Protein AF-0000000086677929 (afdb_homodimer)

Nearest PDB structures (foldseek):
  6cky-assembly1_B  TM=7.835E-01  e=5.515E-07  Streptomyces uncialis
  5umw-assembly2_B  TM=7.852E-01  e=1.476E-06  Streptomyces sp. CB03234
  3r4q-assembly2_D  TM=6.465E-01  e=2.060E-07  Agrobacterium fabrum str. C58
  4n04-assembly1_A  TM=6.753E-01  e=5.515E-07  Catenulispora acidiphila DSM 44928
  2zw7-assembly1_B  TM=6.949E-01  e=8.578E-05  Streptomyces verticillus

Organism: NCBI:txid175570

Foldseek 3Di:
DDDAADEDEAQDPVQQVLLVVLLAWDWDDKDQDDPQGIWTFIDHPVDPGTHYIYTYDNVDHDDDPPVAPAAEDEDADPVVSQVSSVVSVFHWDDWDDPDQFWIKIWGAGPSGHIYIYIYDHPPDDPDDDVVVVD/DDDAADEDEAQDPVQQVLLVVLLAWDWDDKDQDDPQGIWTFIDHPVDPGTHYIYTYDNVDHDDDPPVAPAAEDEDADPVVSQVSSVVSVFHWDDWDDPDQFWIKIWGAGPSGHIYIYIHDHPPDDPDDDPVVVD

InterPro domains:
  IPR004360 Glyoxalase/fosfomycin resistance/dioxygenase domain [PF00903] (3-117)
  IPR029068 Glyoxalase/Bleomycin resistance protein/Dihydroxybiphenyl dioxygenase [G3DSA:3.10.180.10] (2-122)
  IPR029068 Glyoxalase/Bleomycin resistance protein/Dihydroxybiphenyl dioxygenase [SSF54593] (1-123)
  IPR037523 Vicinal oxygen chelate (VOC), core domain [PS51819] (2-120)
  IPR051785 Methylmalonyl-CoA/ethylmalonyl-CoA epimerase [PTHR43048] (2-125)

Sequence (268 aa):
MRMLHLGLRVTDLDRSLAFYSAVGYAERGRVPATPFGSLTMLQLPGDPFISLELVHDPARPVTDTGAVNHLIIQVDDMRAAVADLAAKGVPAEPPTDHGEGMWTAWLTDPDGYRIELVQWPPGHPAGMTAADFAMRMLHLGLRVTDLDRSLAFYSAVGYAERGRVPATPFGSLTMLQLPGDPFISLELVHDPARPVTDTGAVNHLIIQVDDMRAAVADLAAKGVPAEPPTDHGEGMWTAWLTDPDGYRIELVQWPPGHPAGMTAADFA

pLDDT: mean 97.2, std 2.13, range [84.94, 98.88]

Radius of gyration: 18.0 Å; Cα contacts (8 Å, |Δi|>4): 625; chains: 2; bounding box: 44×48×39 Å

Solvent-accessible surface area (backbone atoms only — not comparable to full-atom values): 14179 Å² total; per-residue (Å²): 75,27,75,50,33,39,32,36,46,38,57,50,61,68,64,43,49,54,51,42,40,52,76,53,37,41,81,48,40,71,42,80,74,51,101,67,27,25,38,39,31,26,26,33,85,61,37,93,27,42,46,36,28,42,29,33,28,87,90,57,57,62,84,48,46,74,30,46,60,28,40,34,33,40,39,89,48,58,71,59,52,46,52,53,21,39,76,64,72,50,64,52,49,79,68,44,78,74,54,84,62,25,34,37,31,41,37,66,49,91,81,58,44,34,32,35,40,34,17,66,30,85,89,57,68,80,61,52,49,49,74,77,63,106,75,28,74,53,32,39,30,36,46,38,55,50,61,69,62,44,49,54,50,43,41,52,75,54,37,40,80,50,40,71,43,80,75,50,101,67,28,25,38,38,31,25,28,34,84,61,37,94,28,40,45,36,28,43,30,33,28,86,92,57,58,64,86,49,46,74,29,47,61,28,41,35,31,38,39,89,47,59,69,60,50,45,53,52,22,41,75,63,73,50,64,50,48,81,69,44,78,75,54,82,62,24,35,37,31,40,38,67,48,94,82,58,45,33,34,36,39,36,18,64,31,86,88,56,68,81,62,52,49,50,75,79,64,106

Structure (mmCIF, N/CA/C/O backbone):
data_AF-0000000086677929-model_v1
#
loop_
_entity.id
_entity.type
_entity.pdbx_description
1 polymer 'Lactoylglutathione lyase'
#
loop_
_atom_site.group_PDB
_atom_site.id
_atom_site.type_symbol
_atom_site.label_atom_id
_atom_site.label_alt_id
_atom_site.label_comp_id
_atom_site.label_asym_id
_atom_site.label_entity_id
_atom_site.label_seq_id
_atom_site.pdbx_PDB_ins_code
_atom_site.Cartn_x
_atom_site.Cartn_y
_atom_site.Cartn_z
_atom_site.occupancy
_atom_site.B_iso_or_equiv
_atom_site.auth_seq_id
_atom_site.auth_comp_id
_atom_site.auth_asym_id
_atom_site.auth_atom_id
_atom_site.pdbx_PDB_model_num
ATOM 1 N N . MET A 1 1 ? -0.648 -15.586 4.262 1 94.25 1 MET A N 1
ATOM 2 C CA . MET A 1 1 ? -0.376 -14.562 3.26 1 94.25 1 MET A CA 1
ATOM 3 C C . MET A 1 1 ? -0.706 -13.172 3.797 1 94.25 1 MET A C 1
ATOM 5 O O . MET A 1 1 ? -1.717 -12.992 4.477 1 94.25 1 MET A O 1
ATOM 9 N N . ARG A 1 2 ? 0.164 -12.227 3.564 1 94.69 2 ARG A N 1
ATOM 10 C CA . ARG A 1 2 ? -0.051 -10.859 4.008 1 94.69 2 ARG A CA 1
ATOM 11 C C . ARG A 1 2 ? 0.538 -9.859 3.016 1 94.69 2 ARG A C 1
ATOM 13 O O . ARG A 1 2 ? 1.565 -10.133 2.391 1 94.69 2 ARG A O 1
ATOM 20 N N . MET A 1 3 ? -0.175 -8.797 2.84 1 94.94 3 MET A N 1
ATOM 21 C CA . MET A 1 3 ? 0.393 -7.68 2.092 1 94.94 3 MET A CA 1
ATOM 22 C C . MET A 1 3 ? 1.437 -6.941 2.924 1 94.94 3 MET A C 1
ATOM 24 O O . MET A 1 3 ? 1.169 -6.555 4.062 1 94.94 3 MET A O 1
ATOM 28 N N . LEU A 1 4 ? 2.568 -6.77 2.434 1 94.12 4 LEU A N 1
ATOM 29 C CA . LEU A 1 4 ? 3.645 -6.117 3.168 1 94.12 4 LEU A CA 1
ATOM 30 C C . LEU A 1 4 ? 3.719 -4.633 2.824 1 94.12 4 LEU A C 1
ATOM 32 O O . LEU A 1 4 ? 3.076 -3.807 3.479 1 94.12 4 LEU A O 1
ATOM 36 N N . HIS A 1 5 ? 4.512 -4.266 1.853 1 91.88 5 HIS A N 1
ATOM 37 C CA . HIS A 1 5 ? 4.695 -2.861 1.509 1 91.88 5 HIS A CA 1
ATOM 38 C C . HIS A 1 5 ? 4.328 -2.598 0.052 1 91.88 5 HIS A C 1
ATOM 40 O O . HIS A 1 5 ? 3.998 -3.529 -0.688 1 91.88 5 HIS A O 1
ATOM 46 N N . LEU A 1 6 ? 4.297 -1.359 -0.225 1 95.94 6 LEU A N 1
ATOM 47 C CA . LEU A 1 6 ? 4.086 -0.81 -1.56 1 95.94 6 LEU A CA 1
ATOM 48 C C . LEU A 1 6 ? 5.352 -0.127 -2.072 1 95.94 6 LEU A C 1
ATOM 50 O O . LEU A 1 6 ? 5.949 0.69 -1.369 1 95.94 6 LEU A O 1
ATOM 54 N N . GLY A 1 7 ? 5.793 -0.545 -3.23 1 98.25 7 GLY A N 1
ATOM 55 C CA . GLY A 1 7 ? 6.805 0.23 -3.934 1 98.25 7 GLY A CA 1
ATOM 56 C C . GLY A 1 7 ? 6.227 1.394 -4.715 1 98.25 7 GLY A C 1
ATOM 57 O O . GLY A 1 7 ? 5.531 1.193 -5.715 1 98.25 7 GLY A O 1
ATOM 58 N N . LEU A 1 8 ? 6.461 2.545 -4.312 1 98.75 8 LEU A N 1
ATOM 59 C CA . LEU A 1 8 ? 5.945 3.781 -4.891 1 98.75 8 LEU A CA 1
ATOM 60 C C . LEU A 1 8 ? 7.059 4.562 -5.582 1 98.75 8 LEU A C 1
ATOM 62 O O . LEU A 1 8 ? 8.039 4.953 -4.941 1 98.75 8 LEU A O 1
ATOM 66 N N . ARG A 1 9 ? 6.918 4.816 -6.855 1 98.81 9 ARG A N 1
ATOM 67 C CA . ARG A 1 9 ? 7.957 5.555 -7.57 1 98.81 9 ARG A CA 1
ATOM 68 C C . ARG A 1 9 ? 7.906 7.039 -7.223 1 98.81 9 ARG A C 1
ATOM 70 O O . ARG A 1 9 ? 6.824 7.605 -7.043 1 98.81 9 ARG A O 1
ATOM 77 N N . VAL A 1 10 ? 9.023 7.629 -7.184 1 98.88 10 VAL A N 1
ATOM 78 C CA . VAL A 1 10 ? 9.109 9.062 -6.941 1 98.88 10 VAL A CA 1
ATOM 79 C C . VAL A 1 10 ? 10.102 9.695 -7.918 1 98.88 10 VAL A C 1
ATOM 81 O O . VAL A 1 10 ? 11.062 9.047 -8.344 1 98.88 10 VAL A O 1
ATOM 84 N N . THR A 1 11 ? 9.898 10.914 -8.258 1 98.56 11 THR A N 1
ATOM 85 C CA . THR A 1 11 ? 10.703 11.625 -9.25 1 98.56 11 THR A CA 1
ATOM 86 C C . THR A 1 11 ? 11.992 12.148 -8.617 1 98.56 11 THR A C 1
ATOM 88 O O . THR A 1 11 ? 13.062 12.039 -9.211 1 98.56 11 THR A O 1
ATOM 91 N N . ASP A 1 12 ? 11.898 12.789 -7.531 1 98.75 12 ASP A N 1
ATOM 92 C CA . ASP A 1 12 ? 12.992 13.367 -6.766 1 98.75 12 ASP A CA 1
ATOM 93 C C . ASP A 1 12 ? 13.055 12.773 -5.359 1 98.75 12 ASP A C 1
ATOM 95 O O . ASP A 1 12 ? 12.258 13.133 -4.492 1 98.75 12 ASP A O 1
ATOM 99 N N . LEU A 1 13 ? 14.008 11.93 -5.133 1 98.69 13 LEU A N 1
ATOM 100 C CA . LEU A 1 13 ? 14.062 11.148 -3.9 1 98.69 13 LEU A CA 1
ATOM 101 C C . LEU A 1 13 ? 14.242 12.055 -2.689 1 98.69 13 LEU A C 1
ATOM 103 O O . LEU A 1 13 ? 13.578 11.867 -1.664 1 98.69 13 LEU A O 1
ATOM 107 N N . ASP A 1 14 ? 15.109 13.031 -2.764 1 98.75 14 ASP A N 1
ATOM 108 C CA . ASP A 1 14 ? 15.352 13.914 -1.631 1 98.75 14 ASP A CA 1
ATOM 109 C C . ASP A 1 14 ? 14.094 14.68 -1.243 1 98.75 14 ASP A C 1
ATOM 111 O O . ASP A 1 14 ? 13.773 14.805 -0.059 1 98.75 14 ASP A O 1
ATOM 115 N N . ARG A 1 15 ? 13.422 15.227 -2.197 1 98.5 15 ARG A N 1
ATOM 116 C CA . ARG A 1 15 ? 12.18 15.953 -1.955 1 98.5 15 ARG A CA 1
ATOM 117 C C . ARG A 1 15 ? 11.125 15.047 -1.333 1 98.5 15 ARG A C 1
ATOM 119 O O . ARG A 1 15 ? 10.43 15.445 -0.398 1 98.5 15 ARG A O 1
ATOM 126 N N . SER A 1 16 ? 11.016 13.844 -1.879 1 98.88 16 SER A N 1
ATOM 127 C CA . SER A 1 16 ? 10.055 12.891 -1.346 1 98.88 16 SER A CA 1
ATOM 128 C C . SER A 1 16 ? 10.406 12.477 0.078 1 98.88 16 SER A C 1
ATOM 130 O O . SER A 1 16 ? 9.531 12.398 0.944 1 98.88 16 SER A O 1
ATOM 132 N N . LEU A 1 17 ? 11.641 12.242 0.306 1 98.81 17 LEU A N 1
ATOM 133 C CA . LEU A 1 17 ? 12.062 11.844 1.644 1 98.81 17 LEU A CA 1
ATOM 134 C C . LEU A 1 17 ? 11.781 12.953 2.652 1 98.81 17 LEU A C 1
ATOM 136 O O . LEU A 1 17 ? 11.367 12.68 3.781 1 98.81 17 LEU A O 1
ATOM 140 N N . ALA A 1 18 ? 12.031 14.188 2.312 1 98.81 18 ALA A N 1
ATOM 141 C CA . ALA A 1 18 ? 11.711 15.312 3.189 1 98.81 18 ALA A CA 1
ATOM 142 C C . ALA A 1 18 ? 10.219 15.344 3.521 1 98.81 18 ALA A C 1
ATOM 144 O O . ALA A 1 18 ? 9.844 15.523 4.68 1 98.81 18 ALA A O 1
ATOM 145 N N . PHE A 1 19 ? 9.414 15.117 2.498 1 98.88 19 PHE A N 1
ATOM 146 C CA . PHE A 1 19 ? 7.969 15.117 2.672 1 98.88 19 PHE A CA 1
ATOM 147 C C . PHE A 1 19 ? 7.539 13.984 3.602 1 98.88 19 PHE A C 1
ATOM 149 O O . PHE A 1 19 ? 6.852 14.219 4.598 1 98.88 19 PHE A O 1
ATOM 156 N N . TYR A 1 20 ? 7.918 12.766 3.32 1 98.81 20 TYR A N 1
ATOM 157 C CA . TYR A 1 20 ? 7.453 11.609 4.078 1 98.81 20 TYR A CA 1
ATOM 158 C C . TYR A 1 20 ? 8.023 11.617 5.488 1 98.81 20 TYR A C 1
ATOM 160 O O . TYR A 1 20 ? 7.371 11.156 6.43 1 98.81 20 TYR A O 1
ATOM 168 N N . SER A 1 21 ? 9.234 12.188 5.625 1 98.69 21 SER A N 1
ATOM 169 C CA . SER A 1 21 ? 9.758 12.391 6.973 1 98.69 21 SER A CA 1
ATOM 170 C C . SER A 1 21 ? 8.883 13.352 7.766 1 98.69 21 SER A C 1
ATOM 172 O O . SER A 1 21 ? 8.594 13.109 8.938 1 98.69 21 SER A O 1
ATOM 174 N N . ALA A 1 22 ? 8.492 14.43 7.16 1 98.56 22 ALA A N 1
ATOM 175 C CA . ALA A 1 22 ? 7.602 15.383 7.812 1 98.56 22 ALA A CA 1
ATOM 176 C C . ALA A 1 22 ? 6.285 14.719 8.211 1 98.56 22 ALA A C 1
ATOM 178 O O . ALA A 1 22 ? 5.695 15.062 9.234 1 98.56 22 ALA A O 1
ATOM 179 N N . VAL A 1 23 ? 5.801 13.812 7.406 1 98.44 23 VAL A N 1
ATOM 180 C CA . VAL A 1 23 ? 4.555 13.109 7.676 1 98.44 23 VAL A CA 1
ATOM 181 C C . VAL A 1 23 ? 4.727 12.203 8.898 1 98.44 23 VAL A C 1
ATOM 183 O O . VAL A 1 23 ? 3.77 11.969 9.641 1 98.44 23 VAL A O 1
ATOM 186 N N . GLY A 1 24 ? 5.934 11.633 9.094 1 98.06 24 GLY A N 1
ATOM 187 C CA . GLY A 1 24 ? 6.184 10.828 10.281 1 98.06 24 GLY A CA 1
ATOM 188 C C . GLY A 1 24 ? 6.934 9.547 9.984 1 98.06 24 GLY A C 1
ATOM 189 O O . GLY A 1 24 ? 7.242 8.773 10.891 1 98.06 24 GLY A O 1
ATOM 190 N N . TYR A 1 25 ? 7.25 9.359 8.711 1 98.56 25 TYR A N 1
ATOM 191 C CA . TYR A 1 25 ? 7.98 8.156 8.328 1 98.56 25 TYR A CA 1
ATOM 192 C C . TYR A 1 25 ? 9.445 8.25 8.742 1 98.56 25 TYR A C 1
ATOM 194 O O . TYR A 1 25 ? 10.047 9.328 8.656 1 98.56 25 TYR A O 1
ATOM 202 N N . ALA A 1 26 ? 9.953 7.105 9.094 1 98.44 26 ALA A N 1
ATOM 203 C CA . ALA A 1 26 ? 11.398 6.965 9.305 1 98.44 26 ALA A CA 1
ATOM 204 C C . ALA A 1 26 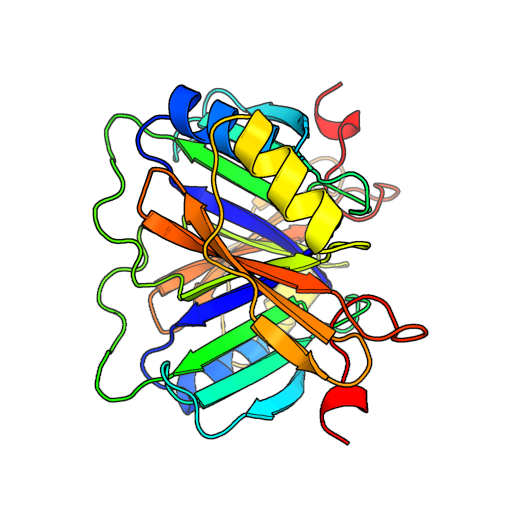? 12.016 6.062 8.242 1 98.44 26 ALA A C 1
ATOM 206 O O . ALA A 1 26 ? 11.438 5.039 7.871 1 98.44 26 ALA A O 1
ATOM 207 N N . GLU A 1 27 ? 13.18 6.43 7.766 1 98.5 27 GLU A N 1
ATOM 208 C CA . GLU A 1 27 ? 13.953 5.562 6.879 1 98.5 27 GLU A CA 1
ATOM 209 C C . GLU A 1 27 ? 14.594 4.418 7.656 1 98.5 27 GLU A C 1
ATOM 211 O O . GLU A 1 27 ? 15.266 4.641 8.664 1 98.5 27 GLU A O 1
ATOM 216 N N . ARG A 1 28 ? 14.414 3.217 7.113 1 98.12 28 ARG A N 1
ATOM 217 C CA . ARG A 1 28 ? 14.883 2.043 7.84 1 98.12 28 ARG A CA 1
ATOM 218 C C . ARG A 1 28 ? 15.945 1.294 7.043 1 98.12 28 ARG A C 1
ATOM 220 O O . ARG A 1 28 ? 16.609 0.396 7.57 1 98.12 28 ARG A O 1
ATOM 227 N N . GLY A 1 29 ? 16.125 1.602 5.789 1 97.81 29 GLY A N 1
ATOM 228 C CA . GLY A 1 29 ? 17.078 0.936 4.918 1 97.81 29 GLY A CA 1
ATOM 229 C C . GLY A 1 29 ? 17.031 1.443 3.488 1 97.81 29 GLY A C 1
ATOM 230 O O . GLY A 1 29 ? 16.141 2.193 3.115 1 97.81 29 GLY A O 1
ATOM 231 N N . ARG A 1 30 ? 18.109 1.027 2.797 1 97.88 30 ARG A N 1
ATOM 232 C CA . ARG A 1 30 ? 18.203 1.386 1.385 1 97.88 30 ARG A CA 1
ATOM 233 C C . ARG A 1 30 ? 18.844 0.269 0.578 1 97.88 30 ARG A C 1
ATOM 235 O O . ARG A 1 30 ? 19.703 -0.459 1.092 1 97.88 30 ARG A O 1
ATOM 242 N N . VAL A 1 31 ? 18.391 0.099 -0.581 1 97.69 31 VAL A N 1
ATOM 243 C CA . VAL A 1 31 ? 19.062 -0.66 -1.631 1 97.69 31 VAL A CA 1
ATOM 244 C C . VAL A 1 31 ? 19.453 0.274 -2.775 1 97.69 31 VAL A C 1
ATOM 246 O O . VAL A 1 31 ? 18.609 0.659 -3.586 1 97.69 31 VAL A O 1
ATOM 249 N N . PRO A 1 32 ? 20.672 0.634 -2.846 1 97.12 32 PRO A N 1
ATOM 250 C CA . PRO A 1 32 ? 21.078 1.751 -3.701 1 97.12 32 PRO A CA 1
ATOM 251 C C . PRO A 1 32 ? 20.938 1.436 -5.188 1 97.12 32 PRO A C 1
ATOM 253 O O . PRO A 1 32 ? 20.812 2.35 -6.008 1 97.12 32 PRO A O 1
ATOM 256 N N . ALA A 1 33 ? 21.016 0.134 -5.492 1 96.88 33 ALA A N 1
ATOM 257 C CA . ALA A 1 33 ? 20.969 -0.189 -6.918 1 96.88 33 ALA A CA 1
ATOM 258 C C . ALA A 1 33 ? 20.156 -1.455 -7.172 1 96.88 33 ALA A C 1
ATOM 260 O O . ALA A 1 33 ? 20.406 -2.492 -6.547 1 96.88 33 ALA A O 1
ATOM 261 N N . THR A 1 34 ? 19.141 -1.334 -7.941 1 96.62 34 THR A N 1
ATOM 262 C CA . THR A 1 34 ? 18.312 -2.418 -8.461 1 96.62 34 THR A CA 1
ATOM 263 C C . THR A 1 34 ? 17.953 -2.168 -9.93 1 96.62 34 THR A C 1
ATOM 265 O O . THR A 1 34 ? 18.266 -1.107 -10.477 1 96.62 34 THR A O 1
ATOM 268 N N . PRO A 1 35 ? 17.328 -3.127 -10.578 1 94.31 35 PRO A N 1
ATOM 269 C CA . PRO A 1 35 ? 16.859 -2.895 -11.945 1 94.31 35 PRO A CA 1
ATOM 270 C C . PRO A 1 35 ? 15.812 -1.783 -12.031 1 94.31 35 PRO A C 1
ATOM 272 O O . PRO A 1 35 ? 15.562 -1.251 -13.117 1 94.31 35 PRO A O 1
ATOM 275 N N . PHE A 1 36 ? 15.195 -1.338 -10.867 1 94.12 36 PHE A N 1
ATOM 276 C CA . PHE A 1 36 ? 14.18 -0.294 -10.805 1 94.12 36 PHE A CA 1
ATOM 277 C C . PHE A 1 36 ? 14.773 1.011 -10.289 1 94.12 36 PHE A C 1
ATOM 279 O O . PHE A 1 36 ? 14.039 1.944 -9.961 1 94.12 36 PHE A O 1
ATOM 286 N N . GLY A 1 37 ? 16.062 1.001 -10.141 1 97.44 37 GLY A N 1
ATOM 287 C CA . GLY A 1 37 ? 16.672 2.129 -9.453 1 97.44 37 GLY A CA 1
ATOM 288 C C . GLY A 1 37 ? 16.969 1.844 -7.996 1 97.44 37 GLY A C 1
ATOM 289 O O . GLY A 1 37 ? 17.281 0.708 -7.633 1 97.44 37 GLY A O 1
ATOM 290 N N . SER A 1 38 ? 16.953 2.912 -7.176 1 98.69 38 SER A N 1
ATOM 291 C CA . SER A 1 38 ? 17.234 2.752 -5.754 1 98.69 38 SER A CA 1
ATOM 292 C C . SER A 1 38 ? 15.953 2.574 -4.949 1 98.69 38 SER A C 1
ATOM 294 O O . SER A 1 38 ? 14.891 3.062 -5.348 1 98.69 38 SER A O 1
ATOM 296 N N . LEU A 1 39 ? 16.062 1.894 -3.904 1 98.69 39 LEU A N 1
ATOM 297 C CA . LEU A 1 39 ? 14.961 1.644 -2.988 1 98.69 39 LEU A CA 1
ATOM 298 C C . LEU A 1 39 ? 15.242 2.254 -1.619 1 98.69 39 LEU A C 1
ATOM 300 O O . LEU A 1 39 ? 16.359 2.135 -1.097 1 98.69 39 LEU A O 1
ATOM 304 N N . THR A 1 40 ? 14.312 2.941 -1.09 1 98.81 40 THR A N 1
ATOM 305 C CA . THR A 1 40 ? 14.375 3.459 0.272 1 98.81 40 THR A CA 1
ATOM 306 C C . THR A 1 40 ? 13.172 2.982 1.087 1 98.81 40 THR A C 1
ATOM 308 O O . THR A 1 40 ? 12.023 3.197 0.695 1 98.81 40 THR A O 1
ATOM 311 N N . MET A 1 41 ? 13.445 2.379 2.236 1 98.69 41 MET A N 1
ATOM 312 C CA . MET A 1 41 ? 12.43 1.722 3.055 1 98.69 41 MET A CA 1
ATOM 313 C C . MET A 1 41 ? 11.945 2.646 4.164 1 98.69 41 MET A C 1
ATOM 315 O O . MET A 1 41 ? 12.75 3.164 4.941 1 98.69 41 MET A O 1
ATOM 319 N N . LEU A 1 42 ? 10.656 2.797 4.258 1 98.75 42 LEU A N 1
ATOM 320 C CA . LEU A 1 42 ? 10.062 3.721 5.219 1 98.75 42 LEU A CA 1
ATOM 321 C C . LEU A 1 42 ? 9.07 2.998 6.129 1 98.75 42 LEU A C 1
ATOM 323 O O . LEU A 1 42 ? 8.367 2.084 5.688 1 98.75 42 LEU A O 1
ATOM 327 N N . GLN A 1 43 ? 9.039 3.467 7.336 1 98.31 43 GLN A N 1
ATOM 328 C CA . GLN A 1 43 ? 8.18 2.879 8.359 1 98.31 43 GLN A CA 1
ATOM 329 C C . GLN A 1 43 ? 7.574 3.955 9.258 1 98.31 43 GLN A C 1
ATOM 331 O O . GLN A 1 43 ? 8.258 4.898 9.648 1 98.31 43 GLN A O 1
ATOM 336 N N . LEU A 1 44 ? 6.312 3.854 9.5 1 97.88 44 LEU A N 1
ATOM 337 C CA . LEU A 1 44 ? 5.691 4.691 10.516 1 97.88 44 LEU A CA 1
ATOM 338 C C . LEU A 1 44 ? 5.797 4.047 11.891 1 97.88 44 LEU A C 1
ATOM 340 O O . LEU A 1 44 ? 5.906 2.824 12 1 97.88 44 LEU A O 1
ATOM 344 N N . PRO A 1 45 ? 5.703 4.809 12.93 1 96 45 PRO A N 1
ATOM 345 C CA . PRO A 1 45 ? 5.949 4.266 14.273 1 96 45 PRO A CA 1
ATOM 346 C C . PRO A 1 45 ? 4.961 3.17 14.656 1 96 45 PRO A C 1
ATOM 348 O O . PRO A 1 45 ? 5.297 2.273 15.43 1 96 45 PRO A O 1
ATOM 351 N N . GLY A 1 46 ? 3.809 3.201 14.164 1 95.06 46 GLY A N 1
ATOM 352 C CA . GLY A 1 46 ? 2.805 2.215 14.531 1 95.06 46 GLY A CA 1
ATOM 353 C C . GLY A 1 46 ? 2.803 0.999 13.625 1 95.06 46 GLY A C 1
ATOM 354 O O . GLY A 1 46 ? 2.049 0.051 13.852 1 95.06 46 GLY A O 1
ATOM 355 N N . ASP A 1 47 ? 3.631 0.99 12.547 1 95.19 47 ASP A N 1
ATOM 356 C CA . ASP A 1 47 ? 3.727 -0.15 11.641 1 95.19 47 ASP A CA 1
ATOM 357 C C . ASP A 1 47 ? 4.629 -1.238 12.219 1 95.19 47 ASP A C 1
ATOM 359 O O . ASP A 1 47 ? 5.723 -0.95 12.711 1 95.19 47 ASP A O 1
ATOM 363 N N . PRO A 1 48 ? 4.188 -2.477 12.141 1 93.44 48 PRO A N 1
ATOM 364 C CA . PRO A 1 48 ? 5.031 -3.545 12.68 1 93.44 48 PRO A CA 1
ATOM 365 C C . PRO A 1 48 ? 6.281 -3.795 11.836 1 93.44 48 PRO A C 1
ATOM 367 O O . PRO A 1 48 ? 7.246 -4.391 12.32 1 93.44 48 PRO A O 1
ATOM 370 N N . PHE A 1 49 ? 6.32 -3.426 10.633 1 95.56 49 PHE A N 1
ATOM 371 C CA . PHE A 1 49 ? 7.414 -3.559 9.68 1 95.56 49 PHE A CA 1
ATOM 372 C C . PHE A 1 49 ? 7.344 -2.467 8.617 1 95.56 49 PHE A C 1
ATOM 374 O O . PHE A 1 49 ? 6.48 -1.591 8.68 1 95.56 49 PHE A O 1
ATOM 381 N N . ILE A 1 50 ? 8.297 -2.469 7.723 1 96.69 50 ILE A N 1
ATOM 382 C CA . ILE A 1 50 ? 8.359 -1.523 6.613 1 96.69 50 ILE A CA 1
ATOM 383 C C . ILE A 1 50 ? 7.059 -1.582 5.812 1 96.69 50 ILE A C 1
ATOM 385 O O . ILE A 1 50 ? 6.609 -2.664 5.422 1 96.69 50 ILE A O 1
ATOM 389 N N . SER A 1 51 ? 6.504 -0.415 5.637 1 96.38 51 SER A N 1
ATOM 390 C CA . SER A 1 51 ? 5.195 -0.396 5 1 96.38 51 SER A CA 1
ATOM 391 C C . SER A 1 51 ? 5.234 0.363 3.676 1 96.38 51 SER A C 1
ATOM 393 O O . SER A 1 51 ? 4.297 0.286 2.881 1 96.38 51 SER A O 1
ATOM 395 N N . LEU A 1 52 ? 6.285 1.128 3.412 1 98.44 52 LEU A N 1
ATOM 396 C CA . LEU A 1 52 ? 6.418 1.906 2.184 1 98.44 52 LEU A CA 1
ATOM 397 C C . LEU A 1 52 ? 7.848 1.848 1.656 1 98.44 52 LEU A C 1
ATOM 399 O O . LEU A 1 52 ? 8.805 1.963 2.428 1 98.44 52 LEU A O 1
ATOM 403 N N . GLU A 1 53 ? 7.934 1.597 0.45 1 98.56 53 GLU A N 1
ATOM 404 C CA . GLU A 1 53 ? 9.195 1.619 -0.282 1 98.56 53 GLU A CA 1
ATOM 405 C C . GLU A 1 53 ? 9.18 2.688 -1.372 1 98.56 53 GLU A C 1
ATOM 407 O O . GLU A 1 53 ? 8.352 2.643 -2.283 1 98.56 53 GLU A O 1
ATOM 412 N N . LEU A 1 54 ? 10.039 3.678 -1.237 1 98.88 54 LEU A N 1
ATOM 413 C CA . LEU A 1 54 ? 10.211 4.637 -2.322 1 98.88 54 LEU A CA 1
ATOM 414 C C . LEU A 1 54 ? 11.18 4.105 -3.371 1 98.88 54 LEU A C 1
ATOM 416 O O . LEU A 1 54 ? 12.289 3.68 -3.037 1 98.88 54 LEU A O 1
ATOM 420 N N . VAL A 1 55 ? 10.734 4.129 -4.578 1 98.88 55 VAL A N 1
ATOM 421 C CA . VAL A 1 55 ? 11.516 3.646 -5.711 1 98.88 55 VAL A CA 1
ATOM 422 C C . VAL A 1 55 ? 11.906 4.82 -6.605 1 98.88 55 VAL A C 1
ATOM 424 O O . VAL A 1 55 ? 11.047 5.539 -7.109 1 98.88 55 VAL A O 1
ATOM 427 N N . HIS A 1 56 ? 13.195 4.988 -6.832 1 98.88 56 HIS A N 1
ATOM 428 C CA . HIS A 1 56 ? 13.664 6.141 -7.594 1 98.88 56 HIS A CA 1
ATOM 429 C C . HIS A 1 56 ? 14.609 5.715 -8.711 1 98.88 56 HIS A C 1
ATOM 431 O O . HIS A 1 56 ? 15.594 5.016 -8.469 1 98.88 56 HIS A O 1
ATOM 437 N N . ASP A 1 57 ? 14.281 6.059 -9.812 1 98.38 57 ASP A N 1
ATOM 438 C CA . ASP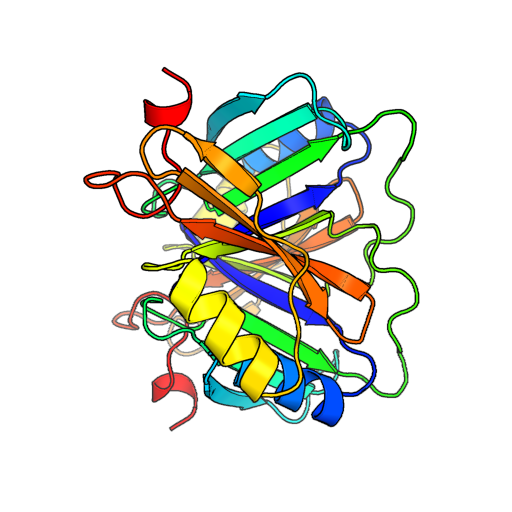 A 1 57 ? 15.094 5.934 -11.016 1 98.38 57 ASP A CA 1
ATOM 439 C C . ASP A 1 57 ? 15.133 7.25 -11.797 1 98.38 57 ASP A C 1
ATOM 441 O O . ASP A 1 57 ? 14.148 7.633 -12.422 1 98.38 57 ASP A O 1
ATOM 445 N N . PRO A 1 58 ? 16.266 7.945 -11.797 1 96.56 58 PRO A N 1
ATOM 446 C CA . PRO A 1 58 ? 16.344 9.25 -12.461 1 96.56 58 PRO A CA 1
ATOM 447 C C . PRO A 1 58 ? 15.969 9.18 -13.938 1 96.56 58 PRO A C 1
ATOM 449 O O . PRO A 1 58 ? 15.547 10.188 -14.516 1 96.56 58 PRO A O 1
ATOM 452 N N . ALA A 1 59 ? 16.062 8.047 -14.57 1 96.56 59 ALA A N 1
ATOM 453 C CA . ALA A 1 59 ? 15.758 7.895 -15.992 1 96.56 59 ALA A CA 1
ATOM 454 C C . ALA A 1 59 ? 14.266 7.684 -16.219 1 96.56 59 ALA A C 1
ATOM 456 O O . ALA A 1 59 ? 13.805 7.703 -17.359 1 96.56 59 ALA A O 1
ATOM 457 N N . ARG A 1 60 ? 13.516 7.484 -15.164 1 96.19 60 ARG A N 1
ATOM 458 C CA . ARG A 1 60 ? 12.086 7.195 -15.266 1 96.19 60 ARG A CA 1
ATOM 459 C C . ARG A 1 60 ? 11.289 8.039 -14.281 1 96.19 60 ARG A C 1
ATOM 461 O O . ARG A 1 60 ? 10.688 7.504 -13.344 1 96.19 60 ARG A O 1
ATOM 468 N N . PRO A 1 61 ? 11.203 9.305 -14.547 1 96.12 61 PRO A N 1
ATOM 469 C CA . PRO A 1 61 ? 10.398 10.141 -13.648 1 96.12 61 PRO A CA 1
ATOM 470 C C . PRO A 1 61 ? 8.922 9.742 -13.648 1 96.12 61 PRO A C 1
ATOM 472 O O . PRO A 1 61 ? 8.445 9.125 -14.602 1 96.12 61 PRO A O 1
ATOM 475 N N . VAL A 1 62 ? 8.219 10.031 -12.578 1 97.5 62 VAL A N 1
ATOM 476 C CA . VAL A 1 62 ? 6.789 9.773 -12.469 1 97.5 62 VAL A CA 1
ATOM 477 C C . VAL A 1 62 ? 6.023 10.742 -13.367 1 97.5 62 VAL A C 1
ATOM 479 O O . VAL A 1 62 ? 6.156 11.961 -13.234 1 97.5 62 VAL A O 1
ATOM 482 N N . THR A 1 63 ? 5.227 10.203 -14.227 1 96.12 63 THR A N 1
ATOM 483 C CA . THR A 1 63 ? 4.531 11.07 -15.172 1 96.12 63 THR A CA 1
ATOM 484 C C . THR A 1 63 ? 3.025 11.047 -14.922 1 96.12 63 THR A C 1
ATOM 486 O O . THR A 1 63 ? 2.299 11.922 -15.406 1 96.12 63 THR A O 1
ATOM 489 N N . ASP A 1 64 ? 2.555 10.102 -14.258 1 97.19 64 ASP A N 1
ATOM 490 C CA . ASP A 1 64 ? 1.137 9.906 -13.977 1 97.19 64 ASP A CA 1
ATOM 491 C C . ASP A 1 64 ? 0.935 9.133 -12.672 1 97.19 64 ASP A C 1
ATOM 493 O O . ASP A 1 64 ? 1.443 8.016 -12.523 1 97.19 64 ASP A O 1
ATOM 497 N N . THR A 1 65 ? 0.23 9.711 -11.727 1 97.75 65 THR A N 1
ATOM 498 C CA . THR A 1 65 ? -0.013 9.047 -10.445 1 97.75 65 THR A CA 1
ATOM 499 C C . THR A 1 65 ? -1.441 8.516 -10.375 1 97.75 65 THR A C 1
ATOM 501 O O . THR A 1 65 ? -1.899 8.094 -9.312 1 97.75 65 THR A O 1
ATOM 504 N N . GLY A 1 66 ? -2.156 8.547 -11.438 1 96.44 66 GLY A N 1
ATOM 505 C CA . GLY A 1 66 ? -3.588 8.289 -11.469 1 96.44 66 GLY A CA 1
ATOM 506 C C . GLY A 1 66 ? -3.951 6.875 -11.07 1 96.44 66 GLY A C 1
ATOM 507 O O . GLY A 1 66 ? -5.086 6.609 -10.656 1 96.44 66 GLY A O 1
ATOM 508 N N . ALA A 1 67 ? -3.035 5.961 -11.203 1 97.38 67 ALA A N 1
ATOM 509 C CA . ALA A 1 67 ? -3.277 4.566 -10.836 1 97.38 67 ALA A CA 1
ATOM 510 C C . ALA A 1 67 ? -3.447 4.418 -9.328 1 97.38 67 ALA A C 1
ATOM 512 O O . ALA A 1 67 ? -4.09 3.475 -8.859 1 97.38 67 ALA A O 1
ATOM 513 N N . VAL A 1 68 ? -2.791 5.277 -8.57 1 98.31 68 VAL A N 1
ATOM 514 C CA . VAL A 1 68 ? -2.914 5.32 -7.117 1 98.31 68 VAL A CA 1
ATOM 515 C C . VAL A 1 68 ? -4.016 6.301 -6.723 1 98.31 68 VAL A C 1
ATOM 517 O O . VAL A 1 68 ? -3.838 7.52 -6.824 1 98.31 68 VAL A O 1
ATOM 520 N N . ASN A 1 69 ? -5.098 5.746 -6.27 1 98.38 69 ASN A N 1
ATOM 521 C CA . ASN A 1 69 ? -6.141 6.668 -5.836 1 98.38 69 ASN A CA 1
ATOM 522 C C . ASN A 1 69 ? -5.738 7.418 -4.57 1 98.38 69 ASN A C 1
ATOM 524 O O . ASN A 1 69 ? -5.906 8.641 -4.484 1 98.38 69 ASN A O 1
ATOM 528 N N . HIS A 1 70 ? -5.246 6.695 -3.604 1 98.44 70 HIS A N 1
ATOM 529 C CA . HIS A 1 70 ? -4.742 7.332 -2.393 1 98.44 70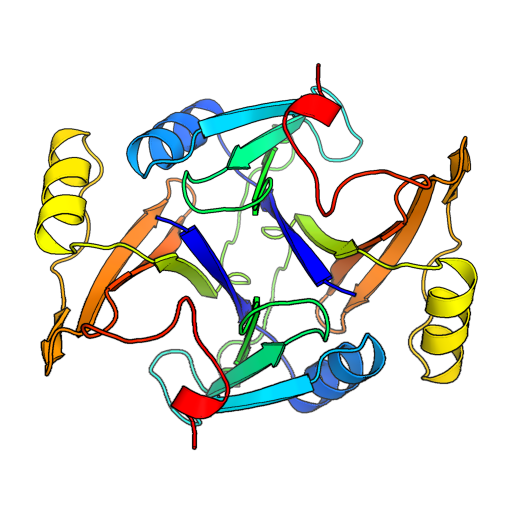 HIS A CA 1
ATOM 530 C C . HIS A 1 70 ? -4.02 6.332 -1.501 1 98.44 70 HIS A C 1
ATOM 532 O O . HIS A 1 70 ? -4.184 5.121 -1.661 1 98.44 70 HIS A O 1
ATOM 538 N N . LEU A 1 71 ? -3.164 6.816 -0.639 1 98.19 71 LEU A N 1
ATOM 539 C CA . LEU A 1 71 ? -2.684 6.133 0.557 1 98.19 71 LEU A CA 1
ATOM 540 C C . LEU A 1 71 ? -3.451 6.594 1.791 1 98.19 71 LEU A C 1
ATOM 542 O O . LEU A 1 71 ? -3.959 7.719 1.827 1 98.19 71 LEU A O 1
ATOM 546 N N . ILE A 1 72 ? -3.508 5.766 2.775 1 98.12 72 ILE A N 1
ATOM 547 C CA . ILE A 1 72 ? -4.234 6.16 3.975 1 98.12 72 ILE A CA 1
ATOM 548 C C . ILE A 1 72 ? -3.361 5.934 5.207 1 98.12 72 ILE A C 1
ATOM 550 O O . ILE A 1 72 ? -2.756 4.871 5.359 1 98.12 72 ILE A O 1
ATOM 554 N N . ILE A 1 73 ? -3.326 6.863 6.047 1 98.25 73 ILE A N 1
ATOM 555 C CA . ILE A 1 73 ? -2.584 6.812 7.301 1 98.25 73 ILE A CA 1
ATOM 556 C C . ILE A 1 73 ? -3.525 7.094 8.469 1 98.25 73 ILE A C 1
ATOM 558 O O . ILE A 1 73 ? -4.266 8.086 8.453 1 98.25 73 ILE A O 1
ATOM 562 N N . GLN A 1 74 ? -3.492 6.289 9.422 1 98.12 74 GLN A N 1
ATOM 563 C CA . GLN A 1 74 ? -4.227 6.52 10.656 1 98.12 74 GLN A CA 1
ATOM 564 C C . GLN A 1 74 ? -3.434 7.41 11.609 1 98.12 74 GLN A C 1
ATOM 566 O O . GLN A 1 74 ? -2.229 7.223 11.789 1 98.12 74 GLN A O 1
ATOM 571 N N . VAL A 1 75 ? -4.125 8.383 12.164 1 98 75 VAL A N 1
ATOM 572 C CA . VAL A 1 75 ? -3.545 9.227 13.203 1 98 75 VAL A CA 1
ATOM 573 C C . VAL A 1 75 ? -4.379 9.117 14.477 1 98 75 VAL A C 1
ATOM 575 O O . VAL A 1 75 ? -5.566 8.797 14.422 1 98 75 VAL A O 1
ATOM 578 N N . ASP A 1 76 ? -3.756 9.383 15.594 1 96.19 76 ASP A N 1
ATOM 579 C CA . ASP A 1 76 ? -4.453 9.305 16.875 1 96.19 76 ASP A CA 1
ATOM 580 C C . ASP A 1 76 ? -5.246 10.578 17.156 1 96.19 76 ASP A C 1
ATOM 582 O O . ASP A 1 76 ? -6.32 10.523 17.766 1 96.19 76 ASP A O 1
ATOM 586 N N . ASP A 1 77 ? -4.684 11.711 16.812 1 97.38 77 ASP A N 1
ATOM 587 C CA . ASP A 1 77 ? -5.25 13.039 17.016 1 97.38 77 ASP A CA 1
ATOM 588 C C . ASP A 1 77 ? -5.098 13.898 15.766 1 97.38 77 ASP A C 1
ATOM 590 O O . ASP A 1 77 ? -4.004 14.383 15.469 1 97.38 77 ASP A O 1
ATOM 594 N N . MET A 1 78 ? -6.215 14.141 15.086 1 98.44 78 MET A N 1
ATOM 595 C CA . MET A 1 78 ? -6.199 14.828 13.797 1 98.44 78 MET A CA 1
ATOM 596 C C . MET A 1 78 ? -5.699 16.266 13.953 1 98.44 78 MET A C 1
ATOM 598 O O . MET A 1 78 ? -4.848 16.719 13.188 1 98.44 78 MET A O 1
ATOM 602 N N . ARG A 1 79 ? -6.195 16.953 14.891 1 97.94 79 ARG A N 1
ATOM 603 C CA . ARG A 1 79 ? -5.812 18.344 15.094 1 97.94 79 ARG A CA 1
ATOM 604 C C . ARG A 1 79 ? -4.316 18.469 15.352 1 97.94 79 ARG A C 1
ATOM 606 O O . ARG A 1 79 ? -3.648 19.328 14.758 1 97.94 79 ARG A O 1
ATOM 613 N N . ALA A 1 80 ? -3.834 17.656 16.203 1 98.19 80 ALA A N 1
ATOM 614 C CA . ALA A 1 80 ? -2.404 17.656 16.516 1 98.19 80 ALA A CA 1
ATOM 615 C C . ALA A 1 80 ? -1.582 17.312 15.273 1 98.19 80 ALA A C 1
ATOM 617 O O . ALA A 1 80 ? -0.545 17.922 15.008 1 98.19 80 ALA A O 1
ATOM 618 N N . ALA A 1 81 ? -1.993 16.281 14.539 1 98.19 81 ALA A N 1
ATOM 619 C CA . ALA A 1 81 ? -1.282 15.836 13.344 1 98.19 81 ALA A CA 1
ATOM 620 C C . ALA A 1 81 ? -1.198 16.953 12.305 1 98.19 81 ALA A C 1
ATOM 622 O O . ALA A 1 81 ? -0.129 17.219 11.75 1 98.19 81 ALA A O 1
ATOM 623 N N . VAL A 1 82 ? -2.301 17.609 12.07 1 98.31 82 VAL A N 1
ATOM 624 C CA . VAL A 1 82 ? -2.367 18.672 11.078 1 98.31 82 VAL A CA 1
ATOM 625 C C . VAL A 1 82 ? -1.483 19.844 11.516 1 98.31 82 VAL A C 1
ATOM 627 O O . VAL A 1 82 ? -0.755 20.406 10.695 1 98.31 82 VAL A O 1
ATOM 630 N N . ALA A 1 83 ? -1.559 20.203 12.773 1 98.38 83 ALA A N 1
ATOM 631 C CA . ALA A 1 83 ? -0.731 21.297 13.289 1 98.38 83 ALA A CA 1
ATOM 632 C C . ALA A 1 83 ? 0.753 20.969 13.141 1 98.38 83 ALA A C 1
ATOM 634 O O . ALA A 1 83 ? 1.543 21.828 12.742 1 98.38 83 ALA A O 1
ATOM 635 N N . ASP A 1 84 ? 1.125 19.766 13.477 1 98.06 84 ASP A N 1
ATOM 636 C CA . ASP A 1 84 ? 2.514 19.328 13.367 1 98.06 84 ASP A CA 1
ATOM 637 C C . ASP A 1 84 ? 2.996 19.391 11.922 1 98.06 84 ASP A C 1
ATOM 639 O O . ASP A 1 84 ? 4.105 19.844 11.648 1 98.06 84 ASP A O 1
ATOM 643 N N . LEU A 1 85 ? 2.223 18.891 11.016 1 98.38 85 LEU A N 1
ATOM 644 C CA . LEU A 1 85 ? 2.549 18.906 9.594 1 98.38 85 LEU A CA 1
ATOM 645 C C . LEU A 1 85 ? 2.764 20.328 9.102 1 98.38 85 LEU A C 1
ATOM 647 O O . LEU A 1 85 ? 3.732 20.609 8.391 1 98.38 85 LEU A O 1
ATOM 651 N N . ALA A 1 86 ? 1.85 21.203 9.453 1 98.12 86 ALA A N 1
ATOM 652 C CA . ALA A 1 86 ? 1.97 22.594 9.055 1 98.12 86 ALA A CA 1
ATOM 653 C C . ALA A 1 86 ? 3.275 23.203 9.562 1 98.12 86 ALA A C 1
ATOM 655 O O . ALA A 1 86 ? 3.955 23.938 8.828 1 98.12 86 ALA A O 1
ATOM 656 N N . ALA A 1 87 ? 3.604 22.906 10.766 1 98.31 87 ALA A N 1
ATOM 657 C CA . ALA A 1 87 ? 4.828 23.406 11.375 1 98.31 87 ALA A CA 1
ATOM 658 C C . ALA A 1 87 ? 6.062 22.922 10.617 1 98.31 87 ALA A C 1
ATOM 660 O O . ALA A 1 87 ? 7.109 23.578 10.641 1 98.31 87 ALA A O 1
ATOM 661 N N . LYS A 1 88 ? 5.938 21.812 9.977 1 98.19 88 LYS A N 1
ATOM 662 C CA . LYS A 1 88 ? 7.047 21.203 9.25 1 98.19 88 LYS A CA 1
ATOM 663 C C . LYS A 1 88 ? 7.004 21.578 7.77 1 98.19 88 LYS A C 1
ATOM 665 O O . LYS A 1 88 ? 7.746 21.016 6.957 1 98.19 88 LYS A O 1
ATOM 670 N N . GLY A 1 89 ? 6.051 22.391 7.387 1 97.56 89 GLY A N 1
ATOM 671 C CA . GLY A 1 89 ? 6.004 22.922 6.031 1 97.56 89 GLY A CA 1
ATOM 672 C C . GLY A 1 89 ? 5.199 22.047 5.082 1 97.56 89 GLY A C 1
ATOM 673 O O . GLY A 1 89 ? 5.34 22.156 3.863 1 97.56 89 GLY A O 1
ATOM 674 N N . VAL A 1 90 ? 4.395 21.125 5.586 1 97.75 90 VAL A N 1
ATOM 675 C CA . VAL A 1 90 ? 3.539 20.234 4.801 1 97.75 90 VAL A CA 1
ATOM 676 C C . VAL A 1 90 ? 2.082 20.422 5.215 1 97.75 90 VAL A C 1
ATOM 678 O O . VAL A 1 90 ? 1.504 19.562 5.883 1 97.75 90 VAL A O 1
ATOM 681 N N . PRO A 1 91 ? 1.538 21.438 4.812 1 96.56 91 PRO A N 1
ATOM 682 C CA . PRO A 1 91 ? 0.161 21.656 5.262 1 96.56 91 PRO A CA 1
ATOM 683 C C . PRO A 1 91 ? -0.822 20.672 4.652 1 96.56 91 PRO A C 1
ATOM 685 O O . PRO A 1 91 ? -0.717 20.328 3.471 1 96.56 91 PRO A O 1
ATOM 688 N N . ALA A 1 92 ? -1.749 20.203 5.445 1 98.25 92 ALA A N 1
ATOM 689 C CA . ALA A 1 92 ? -2.879 19.391 5.016 1 98.25 92 ALA A CA 1
ATOM 690 C C . ALA A 1 92 ? -4.059 20.25 4.59 1 98.25 92 ALA A C 1
ATOM 692 O O . ALA A 1 92 ? -4.121 21.438 4.941 1 98.25 92 ALA A O 1
ATOM 693 N N . GLU A 1 93 ? -4.938 19.688 3.836 1 98.31 93 GLU A N 1
ATOM 694 C CA . GLU A 1 93 ? -6.242 20.312 3.627 1 98.31 93 GLU A CA 1
ATOM 695 C C . GLU A 1 93 ? -7.027 20.406 4.934 1 98.31 93 GLU A C 1
ATOM 697 O O . GLU A 1 93 ? -6.734 19.688 5.891 1 98.31 93 GLU A O 1
ATOM 702 N N . PRO A 1 94 ? -7.996 21.312 4.988 1 98.12 94 PRO A N 1
ATOM 703 C CA . PRO A 1 94 ? -8.789 21.406 6.219 1 98.12 94 PRO A CA 1
ATOM 704 C C . PRO A 1 94 ? -9.445 20.078 6.59 1 98.12 94 PRO A C 1
ATOM 706 O O . PRO A 1 94 ? -10.047 19.422 5.73 1 98.12 94 PRO A O 1
ATOM 709 N N . PRO A 1 95 ? -9.312 19.734 7.828 1 98.56 95 PRO A N 1
ATOM 710 C CA . PRO A 1 95 ? -9.922 18.469 8.242 1 98.56 95 PRO A CA 1
ATOM 711 C C . PRO A 1 95 ? -11.445 18.484 8.133 1 98.56 95 PRO A C 1
ATOM 713 O O . PRO A 1 95 ? -12.07 19.531 8.32 1 98.56 95 PRO A O 1
ATOM 716 N N . THR A 1 96 ? -11.93 17.359 7.832 1 98.5 96 THR A N 1
ATOM 717 C CA . THR A 1 96 ? -13.375 17.141 7.82 1 98.5 96 THR A CA 1
ATOM 718 C C . THR A 1 96 ? -13.812 16.375 9.07 1 98.5 96 THR A C 1
ATOM 720 O O . THR A 1 96 ? -13.273 15.32 9.375 1 98.5 96 THR A O 1
ATOM 723 N N . ASP A 1 97 ? -14.742 16.859 9.797 1 98.19 97 ASP A N 1
ATOM 724 C CA . ASP A 1 97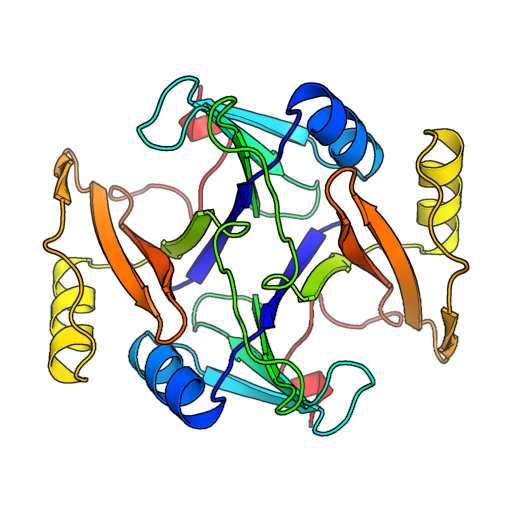 ? -15.375 16.188 10.922 1 98.19 97 ASP A CA 1
ATOM 725 C C . ASP A 1 97 ? -16.578 15.344 10.469 1 98.19 97 ASP A C 1
ATOM 727 O O . ASP A 1 97 ? -17.562 15.891 9.977 1 98.19 97 ASP A O 1
ATOM 731 N N . HIS A 1 98 ? -16.469 14.031 10.656 1 97.12 98 HIS A N 1
ATOM 732 C CA . HIS A 1 98 ? -17.547 13.148 10.211 1 97.12 98 HIS A CA 1
ATOM 733 C C . HIS A 1 98 ? -18.484 12.805 11.367 1 97.12 98 HIS A C 1
ATOM 735 O O . HIS A 1 98 ? -19.406 12.008 11.203 1 97.12 98 HIS A O 1
ATOM 741 N N . GLY A 1 99 ? -18.188 13.352 12.555 1 96.44 99 GLY A N 1
ATOM 742 C CA . GLY A 1 99 ? -18.984 13.094 13.742 1 96.44 99 GLY A CA 1
ATOM 743 C C . GLY A 1 99 ? -18.469 11.938 14.57 1 96.44 99 GLY A C 1
ATOM 744 O O . GLY A 1 99 ? -17.703 11.102 14.078 1 96.44 99 GLY A O 1
ATOM 745 N N . GLU A 1 100 ? -18.797 11.953 15.891 1 94.5 100 GLU A N 1
ATOM 746 C CA . GLU A 1 100 ? -18.516 10.875 16.828 1 94.5 100 GLU A CA 1
ATOM 747 C C . GLU A 1 100 ? -17.016 10.609 16.922 1 94.5 100 GLU A C 1
ATOM 749 O O . GLU A 1 100 ? -16.594 9.469 17.141 1 94.5 100 GLU A O 1
ATOM 754 N N . GLY A 1 101 ? -16.203 11.664 16.609 1 96.25 101 GLY A N 1
ATOM 755 C CA . GLY A 1 101 ? -14.766 11.539 16.797 1 96.25 101 GLY A CA 1
ATOM 756 C C . GLY A 1 101 ? -14.031 11.102 15.547 1 96.25 101 GLY A C 1
ATOM 757 O O . GLY A 1 101 ? -12.805 10.977 15.547 1 96.25 101 GLY A O 1
ATOM 758 N N . MET A 1 102 ? -14.727 10.875 14.508 1 97.44 102 MET A N 1
ATOM 759 C CA . MET A 1 102 ? -14.07 10.508 13.258 1 97.44 102 MET A CA 1
ATOM 760 C C . MET A 1 102 ? -13.695 11.75 12.453 1 97.44 102 MET A C 1
ATOM 762 O O . MET A 1 102 ? -14.531 12.625 12.219 1 97.44 102 MET A O 1
ATOM 766 N N . TRP A 1 103 ? -12.461 11.805 12.016 1 98.38 103 TRP A N 1
ATOM 767 C CA . TRP A 1 103 ? -11.93 12.906 11.227 1 98.38 103 TRP A CA 1
ATOM 768 C C . TRP A 1 103 ? -11.133 12.391 10.039 1 98.38 103 TRP A C 1
ATOM 770 O O . TRP A 1 103 ? -10.477 11.344 10.125 1 98.38 103 TRP A O 1
ATOM 780 N N . THR A 1 104 ? -11.148 13.109 8.953 1 98.62 104 THR A N 1
ATOM 781 C CA . THR A 1 104 ? -10.227 12.867 7.848 1 98.62 104 THR A CA 1
ATOM 782 C C . THR A 1 104 ? -9.602 14.18 7.371 1 98.62 104 THR A C 1
ATOM 784 O O . THR A 1 104 ? -10.148 15.258 7.605 1 98.62 104 THR A O 1
ATOM 787 N N . ALA A 1 105 ? -8.492 14.109 6.781 1 98.75 105 ALA A N 1
ATOM 788 C CA . ALA A 1 105 ? -7.809 15.203 6.086 1 98.75 105 ALA A CA 1
ATOM 789 C C . ALA A 1 105 ? -6.945 14.672 4.945 1 98.75 105 ALA A C 1
ATOM 791 O O . ALA A 1 105 ? -6.59 13.492 4.926 1 98.75 105 ALA A O 1
ATOM 792 N N . TRP A 1 106 ? -6.641 15.531 4.023 1 98.69 106 TRP A N 1
ATOM 793 C CA . TRP A 1 106 ? -5.902 15.109 2.838 1 98.69 106 TRP A CA 1
ATOM 794 C C . TRP A 1 106 ? -4.602 15.898 2.699 1 98.69 106 TRP A C 1
ATOM 796 O O . TRP A 1 106 ? -4.566 17.094 2.979 1 98.69 106 TRP A O 1
ATOM 806 N N . LEU A 1 107 ? -3.596 15.211 2.244 1 98 107 LEU A N 1
ATOM 807 C CA . LEU A 1 107 ? -2.309 15.734 1.806 1 98 107 LEU A CA 1
ATOM 808 C C . LEU A 1 107 ? -1.997 15.297 0.379 1 98 107 LEU A C 1
ATOM 810 O O . LEU A 1 107 ? -2.59 14.336 -0.123 1 98 107 LEU A O 1
ATOM 814 N N . THR A 1 108 ? -1.128 16.031 -0.186 1 98.44 108 THR A N 1
ATOM 815 C CA . THR A 1 108 ? -0.574 15.641 -1.477 1 98.44 108 THR A CA 1
ATOM 816 C C . THR A 1 108 ? 0.95 15.594 -1.421 1 98.44 108 THR A C 1
ATOM 818 O O . THR A 1 108 ? 1.589 16.562 -0.996 1 98.44 108 THR A O 1
ATOM 821 N N . ASP A 1 109 ? 1.515 14.453 -1.84 1 98.56 109 ASP A N 1
ATOM 822 C CA . ASP A 1 109 ? 2.971 14.367 -1.801 1 98.56 109 ASP A CA 1
ATOM 823 C C . ASP A 1 109 ? 3.598 15.109 -2.979 1 98.56 109 ASP A C 1
ATOM 825 O O . ASP A 1 109 ? 2.887 15.617 -3.848 1 98.56 109 ASP A O 1
ATOM 829 N N . PRO A 1 110 ? 4.875 15.234 -3.131 1 98.25 110 PRO A N 1
ATOM 830 C CA . PRO A 1 110 ? 5.539 16.062 -4.141 1 98.25 110 PRO A CA 1
ATOM 831 C C . PRO A 1 110 ? 5.23 15.617 -5.566 1 98.25 110 PRO A C 1
ATOM 833 O O . PRO A 1 110 ? 5.305 16.422 -6.5 1 98.25 110 PRO A O 1
ATOM 836 N N . ASP A 1 111 ? 4.93 14.328 -5.801 1 98.5 111 ASP A N 1
ATOM 837 C CA . ASP A 1 111 ? 4.676 13.828 -7.145 1 98.5 111 ASP A CA 1
ATOM 838 C C . ASP A 1 111 ? 3.182 13.852 -7.465 1 98.5 111 ASP A C 1
ATOM 840 O O . ASP A 1 111 ? 2.779 13.57 -8.594 1 98.5 111 ASP A O 1
ATOM 844 N N . GLY A 1 112 ? 2.385 14.102 -6.406 1 98.19 112 GLY A N 1
ATOM 845 C CA . GLY A 1 112 ? 0.956 14.203 -6.66 1 98.19 112 GLY A CA 1
ATOM 846 C C . GLY A 1 112 ? 0.157 13.078 -6.039 1 98.19 112 GLY A C 1
ATOM 847 O O . GLY A 1 112 ? -1.062 13.008 -6.199 1 98.19 112 GLY A O 1
ATOM 848 N N . TYR A 1 113 ? 0.768 12.156 -5.34 1 98.44 113 TYR A N 1
ATOM 849 C CA . TYR A 1 113 ? 0.028 11.125 -4.625 1 98.44 113 TYR A CA 1
ATOM 850 C C . TYR A 1 113 ? -0.836 11.727 -3.525 1 98.44 113 TYR A C 1
ATOM 852 O O . TYR A 1 113 ? -0.358 12.539 -2.729 1 98.44 113 TYR A O 1
ATOM 860 N N . ARG A 1 114 ? -2.078 11.305 -3.494 1 98.44 114 ARG A N 1
ATOM 861 C CA . ARG A 1 114 ? -2.973 11.7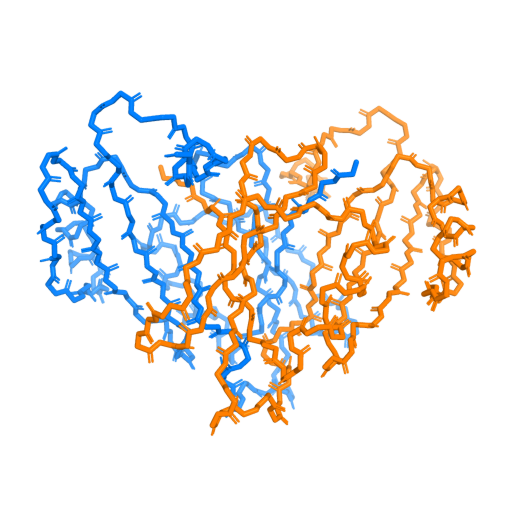58 -2.434 1 98.44 114 ARG A CA 1
ATOM 862 C C . ARG A 1 114 ? -2.875 10.852 -1.211 1 98.44 114 ARG A C 1
ATOM 864 O O . ARG A 1 114 ? -2.836 9.625 -1.343 1 98.44 114 ARG A O 1
ATOM 871 N N . ILE A 1 115 ? -2.783 11.43 -0.076 1 98.75 115 ILE A N 1
ATOM 872 C CA . ILE A 1 115 ? -2.723 10.719 1.194 1 98.75 115 ILE A CA 1
ATOM 873 C C . ILE A 1 115 ? -3.875 11.164 2.092 1 98.75 115 ILE A C 1
ATOM 875 O O . ILE A 1 115 ? -4.051 12.359 2.34 1 98.75 115 ILE A O 1
ATOM 879 N N . GLU A 1 116 ? -4.605 10.273 2.512 1 98.75 116 GLU A N 1
ATOM 880 C CA . GLU A 1 116 ? -5.68 10.531 3.467 1 98.75 116 GLU A CA 1
ATOM 881 C C . GLU A 1 116 ? -5.238 10.211 4.895 1 98.75 116 GLU A C 1
ATOM 883 O O . GLU A 1 116 ? -4.75 9.117 5.168 1 98.75 116 GLU A O 1
ATOM 888 N N . LEU A 1 117 ? -5.359 11.164 5.742 1 98.69 117 LEU A N 1
ATOM 889 C CA . LEU A 1 117 ? -5.27 10.914 7.18 1 98.69 117 LEU A CA 1
ATOM 890 C C . LEU A 1 117 ? -6.641 10.57 7.758 1 98.69 117 LEU A C 1
ATOM 892 O O . LEU A 1 117 ? -7.645 11.18 7.391 1 98.69 117 LEU A O 1
ATOM 896 N N . VAL A 1 118 ? -6.648 9.641 8.672 1 98.5 118 VAL A N 1
ATOM 897 C CA . VAL A 1 118 ? -7.918 9.266 9.289 1 98.5 118 VAL A CA 1
ATOM 898 C C . VAL A 1 118 ? -7.734 9.117 10.797 1 98.5 118 VAL A C 1
ATOM 900 O O . VAL A 1 118 ? -6.77 8.5 11.258 1 98.5 118 VAL A O 1
ATOM 903 N N . GLN A 1 119 ? -8.539 9.734 11.547 1 98.5 119 GLN A N 1
ATOM 904 C CA . GLN A 1 119 ? -8.766 9.453 12.961 1 98.5 119 GLN A CA 1
ATOM 905 C C . GLN A 1 119 ? -10.086 8.719 13.172 1 98.5 119 GLN A C 1
ATOM 907 O O . GLN A 1 119 ? -11.148 9.25 12.852 1 98.5 119 GLN A O 1
ATOM 912 N N . TRP A 1 120 ? -9.984 7.559 13.727 1 97.38 120 TRP A N 1
ATOM 913 C CA . TRP A 1 120 ? -11.172 6.766 14.016 1 97.38 120 TRP A CA 1
ATOM 914 C C . TRP A 1 120 ? -11.828 7.219 15.312 1 97.38 120 TRP A C 1
ATOM 916 O O . TRP A 1 120 ? -11.18 7.824 16.172 1 97.38 120 TRP A O 1
ATOM 926 N N . PRO A 1 121 ? -13.125 6.926 15.445 1 97 121 PRO A N 1
ATOM 927 C CA . PRO A 1 121 ? -13.773 7.188 16.734 1 97 121 PRO A CA 1
ATOM 928 C C . PRO A 1 121 ? -13.086 6.48 17.891 1 97 121 PRO A C 1
ATOM 930 O O . PRO A 1 121 ? -12.422 5.457 17.703 1 97 121 PRO A O 1
ATOM 933 N N . PRO A 1 122 ? -13.258 7.098 19.062 1 95.19 122 PRO A N 1
ATOM 934 C CA . PRO A 1 122 ? -12.68 6.418 20.234 1 95.19 122 PRO A CA 1
ATOM 935 C C . PRO A 1 122 ? -13.148 4.969 20.359 1 95.19 122 PRO A C 1
ATOM 937 O O . PRO A 1 122 ? -14.328 4.68 20.172 1 95.19 122 PRO A O 1
ATOM 940 N N . GLY A 1 123 ? -12.227 4.062 20.578 1 94.12 123 GLY A N 1
ATOM 941 C CA . GLY A 1 123 ? -12.57 2.664 20.797 1 94.12 123 GLY A CA 1
ATOM 942 C C . GLY A 1 123 ? -12.57 1.848 19.516 1 94.12 123 GLY A C 1
ATOM 943 O O . GLY A 1 123 ? -12.672 0.62 19.562 1 94.12 123 GLY A O 1
ATOM 944 N N . HIS A 1 124 ? -12.531 2.467 18.344 1 94.81 124 HIS A N 1
ATOM 945 C CA . HIS A 1 124 ? -12.469 1.759 17.078 1 94.81 124 HIS A CA 1
ATOM 946 C C . HIS A 1 124 ? -11.195 0.928 16.969 1 94.81 124 HIS A C 1
ATOM 948 O O . HIS A 1 124 ? -10.117 1.384 17.359 1 94.81 124 HIS A O 1
ATOM 954 N N . PRO A 1 125 ? -11.383 -0.256 16.5 1 90.25 125 PRO A N 1
ATOM 955 C CA . PRO A 1 125 ? -10.156 -1.03 16.281 1 90.25 125 PRO A CA 1
ATOM 956 C C . PRO A 1 125 ? -9.195 -0.35 15.312 1 90.25 125 PRO A C 1
ATOM 958 O O . PRO A 1 125 ? -9.586 0.585 14.602 1 90.25 125 PRO A O 1
ATOM 961 N N . ALA A 1 126 ? -7.938 -0.905 15.344 1 87.88 126 ALA A N 1
ATOM 962 C CA . ALA A 1 126 ? -6.961 -0.391 14.391 1 87.88 126 ALA A CA 1
ATOM 963 C C . ALA A 1 126 ? -7.336 -0.779 12.961 1 87.88 126 ALA A C 1
ATOM 965 O O . ALA A 1 126 ? -7.668 -1.937 12.695 1 87.88 126 ALA A O 1
ATOM 966 N N . GLY A 1 127 ? -7.27 0.172 12.102 1 93.62 127 GLY A N 1
ATOM 967 C CA . GLY A 1 127 ? -7.531 -0.072 10.695 1 93.62 127 GLY A CA 1
ATOM 968 C C . GLY A 1 127 ? -8.992 -0.329 10.398 1 93.62 127 GLY A C 1
ATOM 969 O O . GLY A 1 127 ? -9.828 -0.327 11.305 1 93.62 127 GLY A O 1
ATOM 970 N N . MET A 1 128 ? -9.281 -0.495 9.172 1 95.44 128 MET A N 1
ATOM 971 C CA . MET A 1 128 ? -10.617 -0.798 8.672 1 95.44 128 MET A CA 1
ATOM 972 C C . MET A 1 128 ? -10.859 -2.303 8.648 1 95.44 128 MET A C 1
ATOM 974 O O . MET A 1 128 ? -10 -3.07 8.211 1 95.44 128 MET A O 1
ATOM 978 N N . THR A 1 129 ? -12.023 -2.73 9.188 1 95.06 129 THR A N 1
ATOM 979 C CA . THR A 1 129 ? -12.359 -4.148 9.258 1 95.06 129 THR A CA 1
ATOM 980 C C . THR A 1 129 ? -13.734 -4.406 8.648 1 95.06 129 THR A C 1
ATOM 982 O O . THR A 1 129 ? -14.445 -3.465 8.281 1 95.06 129 THR A O 1
ATOM 985 N N . ALA A 1 130 ? -14.062 -5.699 8.539 1 94.5 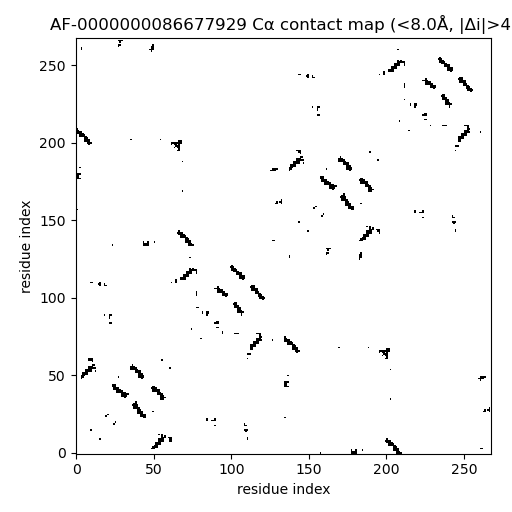130 ALA A N 1
ATOM 986 C CA . ALA A 1 130 ? -15.375 -6.086 8.016 1 94.5 130 ALA A CA 1
ATOM 987 C C . ALA A 1 130 ? -16.5 -5.5 8.875 1 94.5 130 ALA A C 1
ATOM 989 O O . ALA A 1 130 ? -17.578 -5.223 8.367 1 94.5 130 ALA A O 1
ATOM 990 N N . ALA A 1 131 ? -16.219 -5.234 10.172 1 94.19 131 ALA A N 1
ATOM 991 C CA . ALA A 1 131 ? -17.219 -4.691 11.094 1 94.19 131 ALA A CA 1
ATOM 992 C C . ALA A 1 131 ? -17.672 -3.297 10.664 1 94.19 131 ALA A C 1
ATOM 994 O O . ALA A 1 131 ? -18.766 -2.861 10.992 1 94.19 131 ALA A O 1
ATOM 995 N N . ASP A 1 132 ? -16.859 -2.617 9.898 1 94.75 132 ASP A N 1
ATOM 996 C CA . ASP A 1 132 ? -17.172 -1.262 9.453 1 94.75 132 ASP A CA 1
ATOM 997 C C . ASP A 1 132 ? -18.203 -1.274 8.336 1 94.75 132 ASP A C 1
ATOM 999 O O . ASP A 1 132 ? -18.734 -0.226 7.961 1 94.75 132 ASP A O 1
ATOM 1003 N N . PHE A 1 133 ? -18.531 -2.469 7.836 1 93.25 133 PHE A N 1
ATOM 1004 C CA . PHE A 1 133 ? -19.453 -2.604 6.711 1 93.25 133 PHE A CA 1
ATOM 1005 C C . PHE A 1 133 ? -20.641 -3.471 7.086 1 93.25 133 PHE A C 1
ATOM 1007 O O . PHE A 1 133 ? -21.469 -3.814 6.23 1 93.25 133 PHE A O 1
ATOM 1014 N N . ALA A 1 134 ? -20.656 -4.047 8.383 1 84.94 134 ALA A N 1
ATOM 1015 C CA . ALA A 1 134 ? -21.766 -4.859 8.867 1 84.94 134 ALA A CA 1
ATOM 1016 C C . ALA A 1 134 ? -22.969 -3.992 9.227 1 84.94 134 ALA A C 1
ATOM 1018 O O . ALA A 1 134 ? -22.812 -2.838 9.625 1 84.94 134 ALA A O 1
ATOM 1019 N N . MET B 1 1 ? 0.771 6.539 14.562 1 94.31 1 MET B N 1
ATOM 1020 C CA . MET B 1 1 ? 0.514 6.641 13.125 1 94.31 1 MET B CA 1
ATOM 1021 C C . MET B 1 1 ? 0.85 5.332 12.422 1 94.31 1 MET B C 1
ATOM 1023 O O . MET B 1 1 ? 1.852 4.691 12.734 1 94.31 1 MET B O 1
ATOM 1027 N N . ARG B 1 2 ? -0.004 4.898 11.531 1 94.88 2 ARG B N 1
ATOM 1028 C CA . ARG B 1 2 ? 0.226 3.678 10.766 1 94.88 2 ARG B CA 1
ATOM 1029 C C . ARG B 1 2 ? -0.35 3.795 9.359 1 94.88 2 ARG B C 1
ATOM 1031 O O . ARG B 1 2 ? -1.378 4.445 9.156 1 94.88 2 ARG B O 1
ATOM 1038 N N . MET B 1 3 ? 0.368 3.24 8.438 1 95.12 3 MET B N 1
ATOM 1039 C CA . MET B 1 3 ? -0.188 3.094 7.094 1 95.12 3 MET B CA 1
ATOM 1040 C C . MET B 1 3 ? -1.23 1.981 7.055 1 95.12 3 MET B C 1
ATOM 1042 O O . MET B 1 3 ? -0.969 0.864 7.504 1 95.12 3 MET B O 1
ATOM 1046 N N . LEU B 1 4 ? -2.355 2.246 6.594 1 94.38 4 LEU B N 1
ATOM 1047 C CA . LEU B 1 4 ? -3.432 1.261 6.543 1 94.38 4 LEU B CA 1
ATOM 1048 C C . LEU B 1 4 ? -3.484 0.585 5.18 1 94.38 4 LEU B C 1
ATOM 1050 O O . LEU B 1 4 ? -2.717 -0.341 4.906 1 94.38 4 LEU B 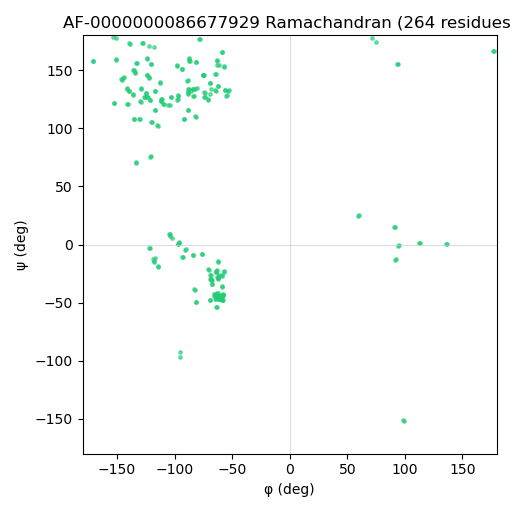O 1
ATOM 1054 N N . HIS B 1 5 ? -4.344 1.061 4.289 1 92 5 HIS B N 1
ATOM 1055 C CA . HIS B 1 5 ? -4.508 0.428 2.986 1 92 5 HIS B CA 1
ATOM 1056 C C . HIS B 1 5 ? -4.129 1.381 1.859 1 92 5 HIS B C 1
ATOM 1058 O O . HIS B 1 5 ? -3.797 2.543 2.107 1 92 5 HIS B O 1
ATOM 1064 N N . LEU B 1 6 ? -4.07 0.797 0.734 1 96.06 6 LEU B N 1
ATOM 1065 C CA . LEU B 1 6 ? -3.85 1.473 -0.54 1 96.06 6 LEU B CA 1
ATOM 1066 C C . LEU B 1 6 ? -5.105 1.435 -1.4 1 96.06 6 LEU B C 1
ATOM 1068 O O . LEU B 1 6 ? -5.715 0.375 -1.576 1 96.06 6 LEU B O 1
ATOM 1072 N N . GLY B 1 7 ? -5.543 2.584 -1.818 1 98.25 7 GLY B N 1
ATOM 1073 C CA . GLY B 1 7 ? -6.543 2.629 -2.873 1 98.25 7 GLY B CA 1
ATOM 1074 C C . GLY B 1 7 ? -5.953 2.479 -4.262 1 98.25 7 GLY B C 1
ATOM 1075 O O . GLY B 1 7 ? -5.258 3.373 -4.746 1 98.25 7 GLY B O 1
ATOM 1076 N N . LEU B 1 8 ? -6.18 1.427 -4.883 1 98.75 8 LEU B N 1
ATOM 1077 C CA . LEU B 1 8 ? -5.66 1.076 -6.199 1 98.75 8 LEU B CA 1
ATOM 1078 C C . LEU B 1 8 ? -6.766 1.11 -7.246 1 98.75 8 LEU B C 1
ATOM 1080 O O . LEU B 1 8 ? -7.75 0.376 -7.141 1 98.75 8 LEU B O 1
ATOM 1084 N N . ARG B 1 9 ? -6.609 1.919 -8.258 1 98.81 9 ARG B N 1
ATOM 1085 C CA . ARG B 1 9 ? -7.637 1.994 -9.289 1 98.81 9 ARG B CA 1
ATOM 1086 C C . ARG B 1 9 ? -7.586 0.772 -10.203 1 98.81 9 ARG B C 1
ATOM 1088 O O . ARG B 1 9 ? -6.508 0.266 -10.508 1 98.81 9 ARG B O 1
ATOM 1095 N N . VAL B 1 10 ? -8.711 0.378 -10.648 1 98.88 10 VAL B N 1
ATOM 1096 C CA . VAL B 1 10 ? -8.797 -0.731 -11.594 1 98.88 10 VAL B CA 1
ATOM 1097 C C . VAL B 1 10 ? -9.773 -0.385 -12.711 1 98.88 10 VAL B C 1
ATOM 1099 O O . VAL B 1 10 ? -10.734 0.365 -12.5 1 98.88 10 VAL B O 1
ATOM 1102 N N . THR B 1 11 ? -9.562 -0.908 -13.867 1 98.62 11 THR B N 1
ATOM 1103 C CA . THR B 1 11 ? -10.359 -0.609 -15.055 1 98.62 11 THR B CA 1
ATOM 1104 C C . THR B 1 11 ? -11.648 -1.426 -15.062 1 98.62 11 THR B C 1
ATOM 1106 O O . THR B 1 11 ? -12.719 -0.9 -15.367 1 98.62 11 THR B O 1
ATOM 1109 N N . ASP B 1 12 ? -11.562 -2.67 -14.852 1 98.75 12 ASP B N 1
ATOM 1110 C CA . ASP B 1 12 ? -12.664 -3.625 -14.812 1 98.75 12 ASP B CA 1
ATOM 1111 C C . ASP B 1 12 ? -12.742 -4.32 -13.453 1 98.75 12 ASP B C 1
ATOM 1113 O O . ASP B 1 12 ? -11.938 -5.215 -13.164 1 98.75 12 ASP B O 1
ATOM 1117 N N . LEU B 1 13 ? -13.695 -3.951 -12.672 1 98.75 13 LEU B N 1
ATOM 1118 C CA . LEU B 1 13 ? -13.766 -4.395 -11.289 1 98.75 13 LEU B CA 1
ATOM 1119 C C . LEU B 1 13 ? -13.945 -5.906 -11.203 1 98.75 13 LEU B C 1
ATOM 1121 O O . LEU B 1 13 ? -13.297 -6.57 -10.391 1 98.75 13 LEU B O 1
ATOM 1125 N N . ASP B 1 14 ? -14.805 -6.473 -12 1 98.75 14 ASP B N 1
ATOM 1126 C CA . ASP B 1 14 ? -15.055 -7.91 -11.953 1 98.75 14 ASP B CA 1
ATOM 1127 C C . ASP B 1 14 ? -13.789 -8.703 -12.281 1 98.75 14 ASP B C 1
ATOM 1129 O O . ASP B 1 14 ? -13.484 -9.688 -11.609 1 98.75 14 ASP B O 1
ATOM 1133 N N . ARG B 1 15 ? -13.109 -8.328 -13.305 1 98.5 15 ARG B N 1
ATOM 1134 C CA . ARG B 1 15 ? -11.867 -8.984 -13.695 1 98.5 15 ARG B CA 1
ATOM 1135 C C . ARG B 1 15 ? -10.82 -8.883 -12.594 1 98.5 15 ARG B C 1
ATOM 1137 O O . ARG B 1 15 ? -10.133 -9.859 -12.289 1 98.5 15 ARG B O 1
ATOM 1144 N N . SER B 1 16 ? -10.727 -7.691 -12.016 1 98.88 16 SER B N 1
ATOM 1145 C CA . SER B 1 16 ? -9.766 -7.488 -10.938 1 98.88 16 SER B CA 1
ATOM 1146 C C . SER B 1 16 ? -10.133 -8.312 -9.711 1 98.88 16 SER B C 1
ATOM 1148 O O . SER B 1 16 ? -9.266 -8.93 -9.086 1 98.88 16 SER B O 1
ATOM 1150 N N . LEU B 1 17 ? -11.367 -8.328 -9.391 1 98.81 17 LEU B N 1
ATOM 1151 C CA . LEU B 1 17 ? -11.805 -9.102 -8.234 1 98.81 17 LEU B CA 1
ATOM 1152 C C . LEU B 1 17 ? -11.523 -10.586 -8.43 1 98.81 17 LEU B C 1
ATOM 1154 O O . LEU B 1 17 ? -11.117 -11.273 -7.488 1 98.81 17 LEU B O 1
ATOM 1158 N N . ALA B 1 18 ? -11.766 -11.117 -9.602 1 98.81 18 ALA B N 1
ATOM 1159 C CA . ALA B 1 18 ? -11.445 -12.508 -9.891 1 98.81 18 ALA B CA 1
ATOM 1160 C C . ALA B 1 18 ? -9.961 -12.789 -9.688 1 98.81 18 ALA B C 1
ATOM 1162 O O . ALA B 1 18 ? -9.586 -13.797 -9.078 1 98.81 18 ALA B O 1
ATOM 1163 N N . PHE B 1 19 ? -9.141 -11.859 -10.164 1 98.88 19 PHE B N 1
ATOM 1164 C CA . PHE B 1 19 ? -7.695 -11.992 -10.031 1 98.88 19 PHE B CA 1
ATOM 1165 C C . PHE B 1 19 ? -7.281 -11.984 -8.562 1 98.88 19 PHE B C 1
ATOM 1167 O O . PHE B 1 19 ? -6.598 -12.898 -8.102 1 98.88 19 PHE B O 1
ATOM 1174 N N . TYR B 1 20 ? -7.668 -10.992 -7.82 1 98.81 20 TYR B N 1
ATOM 1175 C CA . TYR B 1 20 ? -7.215 -10.828 -6.445 1 98.81 20 TYR B CA 1
ATOM 1176 C C . TYR B 1 20 ? -7.793 -11.906 -5.543 1 98.81 20 TYR B C 1
ATOM 1178 O O . TYR B 1 20 ? -7.152 -12.336 -4.582 1 98.81 20 TYR B O 1
ATOM 1186 N N . SER B 1 21 ? -9 -12.383 -5.906 1 98.69 21 SER B N 1
ATOM 1187 C CA . SER B 1 21 ? -9.531 -13.547 -5.203 1 98.69 21 SER B CA 1
ATOM 1188 C C . SER B 1 21 ? -8.656 -14.773 -5.422 1 98.69 21 SER B C 1
ATOM 1190 O O . SER B 1 21 ? -8.375 -15.516 -4.48 1 98.69 21 SER B O 1
ATOM 1192 N N . ALA B 1 22 ? -8.258 -14.992 -6.633 1 98.56 22 ALA B N 1
ATOM 1193 C CA . ALA B 1 22 ? -7.363 -16.109 -6.938 1 98.56 22 ALA B CA 1
ATOM 1194 C C . ALA B 1 22 ? -6.055 -15.992 -6.16 1 98.56 22 ALA B C 1
ATOM 1196 O O . ALA B 1 22 ? -5.477 -17 -5.754 1 98.56 22 ALA B O 1
ATOM 1197 N N . VAL B 1 23 ? -5.57 -14.797 -5.969 1 98.44 23 VAL B N 1
ATOM 1198 C CA . VAL B 1 23 ? -4.328 -14.555 -5.246 1 98.44 23 VAL B CA 1
ATOM 1199 C C . VAL B 1 23 ? -4.512 -14.906 -3.771 1 98.44 23 VAL B C 1
ATOM 1201 O O . VAL B 1 23 ? -3.562 -15.32 -3.104 1 98.44 23 VAL B O 1
ATOM 1204 N N . GLY B 1 24 ? -5.723 -14.688 -3.219 1 98 24 GLY B N 1
ATOM 1205 C CA . GLY B 1 24 ? -5.984 -15.07 -1.841 1 98 24 GLY B CA 1
ATOM 1206 C C . GLY B 1 24 ? -6.738 -14.016 -1.058 1 98 24 GLY B C 1
ATOM 1207 O O . GLY B 1 24 ? -7.062 -14.219 0.115 1 98 24 GLY B O 1
ATOM 1208 N N . TYR B 1 25 ? -7.051 -12.922 -1.736 1 98.56 25 TYR B N 1
ATOM 1209 C CA . TYR B 1 25 ? -7.781 -11.859 -1.066 1 98.56 25 TYR B CA 1
ATOM 1210 C C . TYR B 1 25 ? -9.25 -12.227 -0.894 1 98.56 25 TYR B C 1
ATOM 1212 O O . TYR B 1 25 ? -9.844 -12.859 -1.771 1 98.56 25 TYR B O 1
ATOM 1220 N N . ALA B 1 26 ? -9.773 -11.758 0.211 1 98.44 26 ALA B N 1
ATOM 1221 C CA . ALA B 1 26 ? -11.219 -11.828 0.439 1 98.44 26 ALA B CA 1
ATOM 1222 C C . ALA B 1 26 ? -11.836 -10.438 0.448 1 98.44 26 ALA B C 1
ATOM 1224 O O . ALA B 1 26 ? -11.266 -9.5 1 1 98.44 26 ALA B O 1
ATOM 1225 N N . GLU B 1 27 ? -12.992 -10.297 -0.165 1 98.5 27 GLU B N 1
ATOM 1226 C CA . GLU B 1 27 ? -13.766 -9.062 -0.075 1 98.5 27 GLU B CA 1
ATOM 1227 C C . GLU B 1 27 ? -14.422 -8.914 1.297 1 98.5 27 GLU B C 1
ATOM 1229 O O . GLU B 1 27 ? -15.109 -9.828 1.761 1 98.5 27 GLU B O 1
ATOM 1234 N N . ARG B 1 28 ? -14.227 -7.742 1.887 1 98.12 28 ARG B N 1
ATOM 1235 C CA . ARG B 1 28 ? -14.711 -7.543 3.25 1 98.12 28 ARG B CA 1
ATOM 1236 C C . ARG B 1 28 ? -15.766 -6.445 3.303 1 98.12 28 ARG B C 1
ATOM 1238 O O . ARG B 1 28 ? -16.438 -6.262 4.328 1 98.12 28 ARG B O 1
ATOM 1245 N N . GLY B 1 29 ? -15.938 -5.676 2.24 1 97.81 29 GLY B N 1
ATOM 1246 C CA . GLY B 1 29 ? -16.891 -4.578 2.184 1 97.81 29 GLY B CA 1
ATOM 1247 C C . GLY B 1 29 ? -16.844 -3.814 0.873 1 97.81 29 GLY B C 1
ATOM 1248 O O . GLY B 1 29 ? -15.922 -4.008 0.068 1 97.81 29 GLY B O 1
ATOM 1249 N N . ARG B 1 30 ? -17.906 -3.021 0.736 1 97.88 30 ARG B N 1
ATOM 1250 C CA . ARG B 1 30 ? -17.984 -2.174 -0.449 1 97.88 30 ARG B CA 1
ATOM 1251 C C . ARG B 1 30 ? -18.641 -0.836 -0.122 1 97.88 30 ARG B C 1
ATOM 1253 O O . ARG B 1 30 ? -19.516 -0.763 0.745 1 97.88 30 ARG B O 1
ATOM 1260 N N . VAL B 1 31 ? -18.172 0.157 -0.73 1 97.75 31 VAL B N 1
ATOM 1261 C CA . VAL B 1 31 ? -18.844 1.448 -0.834 1 97.75 31 VAL B CA 1
ATOM 1262 C C . VAL B 1 31 ? -19.203 1.722 -2.291 1 97.75 31 VAL B C 1
ATOM 1264 O O . VAL B 1 31 ? -18.344 2.096 -3.096 1 97.75 31 VAL B O 1
ATOM 1267 N N . PRO B 1 32 ? -20.422 1.553 -2.633 1 97.06 32 PRO B N 1
ATOM 1268 C CA . PRO B 1 32 ? -20.812 1.49 -4.043 1 97.06 32 PRO B CA 1
ATOM 1269 C C . PRO B 1 32 ? -20.672 2.832 -4.758 1 97.06 32 PRO B C 1
ATOM 1271 O O . PRO B 1 32 ? -20.547 2.875 -5.984 1 97.06 32 PRO B O 1
ATOM 1274 N N . ALA B 1 33 ? -20.766 3.896 -3.955 1 97.06 33 ALA B N 1
ATOM 1275 C CA . ALA B 1 33 ? -20.719 5.195 -4.621 1 97.06 33 ALA B CA 1
ATOM 1276 C C . ALA B 1 33 ? -19.906 6.203 -3.803 1 97.06 33 ALA B C 1
ATOM 1278 O O . ALA B 1 33 ? -20.156 6.379 -2.607 1 97.06 33 ALA B O 1
ATOM 1279 N N . THR B 1 34 ? -18.859 6.738 -4.379 1 96.62 34 THR B N 1
ATOM 1280 C CA . THR B 1 34 ? -18.047 7.832 -3.869 1 96.62 34 THR B CA 1
ATOM 1281 C C . THR B 1 34 ? -17.672 8.789 -4.992 1 96.62 34 THR B C 1
ATOM 1283 O O . THR B 1 34 ? -17.953 8.531 -6.164 1 96.62 34 THR B O 1
ATOM 1286 N N . PRO B 1 35 ? -17.047 9.914 -4.668 1 94.44 35 PRO B N 1
ATOM 1287 C CA . PRO B 1 35 ? -16.562 10.812 -5.723 1 94.44 35 PRO B CA 1
ATOM 1288 C C . PRO B 1 35 ? -15.5 10.164 -6.613 1 94.44 35 PRO B C 1
ATOM 1290 O O . PRO B 1 35 ? -15.234 10.648 -7.715 1 94.44 35 PRO B O 1
ATOM 1293 N N . PHE B 1 36 ? -14.883 8.977 -6.184 1 94.31 36 PHE B N 1
ATOM 1294 C CA . PHE B 1 36 ? -13.859 8.25 -6.93 1 94.31 36 PHE B CA 1
ATOM 1295 C C . PHE B 1 36 ? -14.453 7.027 -7.621 1 94.31 36 PHE B C 1
ATOM 1297 O O . PHE B 1 36 ? -13.719 6.18 -8.125 1 94.31 36 PHE B O 1
ATOM 1304 N N . GLY B 1 37 ? -15.734 6.918 -7.531 1 97.56 37 GLY B N 1
ATOM 1305 C CA . GLY B 1 37 ? -16.344 5.668 -7.961 1 97.56 37 GLY B CA 1
ATOM 1306 C C . GLY B 1 37 ? -16.672 4.734 -6.812 1 97.56 37 GLY B C 1
ATOM 1307 O O . GLY B 1 37 ? -17 5.184 -5.711 1 97.56 37 GLY B O 1
ATOM 1308 N N . SER B 1 38 ? -16.656 3.428 -7.121 1 98.75 38 SER B N 1
ATOM 1309 C CA . SER B 1 38 ? -16.953 2.438 -6.09 1 98.75 38 SER B CA 1
ATOM 1310 C C . SER B 1 38 ? -15.68 1.94 -5.422 1 98.75 38 SER B C 1
ATOM 1312 O O . SER B 1 38 ? -14.609 1.936 -6.035 1 98.75 38 SER B O 1
ATOM 1314 N N . LEU B 1 39 ? -15.812 1.568 -4.219 1 98.69 39 LEU B N 1
ATOM 1315 C CA . LEU B 1 39 ? -14.719 1.026 -3.426 1 98.69 39 LEU B CA 1
ATOM 1316 C C . LEU B 1 39 ? -15 -0.415 -3.016 1 98.69 39 LEU B C 1
ATOM 1318 O O . LEU B 1 39 ? -16.109 -0.738 -2.6 1 98.69 39 LEU B O 1
ATOM 1322 N N . THR B 1 40 ? -14.07 -1.257 -3.201 1 98.88 40 THR B N 1
ATOM 1323 C CA . THR B 1 40 ? -14.141 -2.633 -2.723 1 98.88 40 THR B CA 1
ATOM 1324 C C . THR B 1 40 ? -12.953 -2.953 -1.82 1 98.88 40 THR B C 1
ATOM 1326 O O . THR B 1 40 ? -11.797 -2.785 -2.221 1 98.88 40 THR B O 1
ATOM 1329 N N . MET B 1 41 ? -13.227 -3.453 -0.623 1 98.69 41 MET B N 1
ATOM 1330 C CA . MET B 1 41 ? -12.227 -3.66 0.418 1 98.69 41 MET B CA 1
ATOM 1331 C C . MET B 1 41 ? -11.742 -5.105 0.432 1 98.69 41 MET B C 1
ATOM 1333 O O . MET B 1 41 ? -12.547 -6.031 0.533 1 98.69 41 MET B O 1
ATOM 1337 N N . LEU B 1 42 ? -10.453 -5.281 0.39 1 98.75 42 LEU B N 1
ATOM 1338 C CA . LEU B 1 42 ? -9.859 -6.609 0.306 1 98.75 42 LEU B CA 1
ATOM 1339 C C . LEU B 1 42 ? -8.883 -6.844 1.452 1 98.75 42 LEU B C 1
ATOM 1341 O O . LEU B 1 42 ? -8.18 -5.922 1.869 1 98.75 42 LEU B O 1
ATOM 1345 N N . GLN B 1 43 ? -8.867 -8.078 1.874 1 98.25 43 GLN B N 1
ATOM 1346 C CA . GLN B 1 43 ? -8.016 -8.477 2.988 1 98.25 43 GLN B CA 1
ATOM 1347 C C . GLN B 1 43 ? -7.41 -9.859 2.752 1 98.25 43 GLN B C 1
ATOM 1349 O O . GLN B 1 43 ? -8.094 -10.766 2.277 1 98.25 43 GLN B O 1
ATOM 1354 N N . LEU B 1 44 ? -6.152 -9.992 3.008 1 97.81 44 LEU B N 1
ATOM 1355 C CA . LEU B 1 44 ? -5.535 -11.312 3.031 1 97.81 44 LEU B CA 1
ATOM 1356 C C . LEU B 1 44 ? -5.656 -11.945 4.414 1 97.81 44 LEU B C 1
ATOM 1358 O O . LEU B 1 44 ? -5.773 -11.242 5.414 1 97.81 44 LEU B O 1
ATOM 1362 N N . PRO B 1 45 ? -5.562 -13.227 4.496 1 95.94 45 PRO B N 1
ATOM 1363 C CA . PRO B 1 45 ? -5.82 -13.898 5.773 1 95.94 45 PRO B CA 1
ATOM 1364 C C . PRO B 1 45 ? -4.84 -13.484 6.867 1 95.94 45 PRO B C 1
ATOM 1366 O O . PRO B 1 45 ? -5.191 -13.492 8.047 1 95.94 45 PRO B O 1
ATOM 1369 N N . GLY B 1 46 ? -3.676 -13.133 6.535 1 95.12 46 GLY B N 1
ATOM 1370 C CA . GLY B 1 46 ? -2.68 -12.773 7.535 1 95.12 46 GLY B CA 1
ATOM 1371 C C . GLY B 1 46 ? -2.688 -11.297 7.883 1 95.12 46 GLY B C 1
ATOM 1372 O O . GLY B 1 46 ? -1.942 -10.859 8.758 1 95.12 46 GLY B O 1
ATOM 1373 N N . ASP B 1 47 ? -3.523 -10.484 7.195 1 95.19 47 ASP B N 1
ATOM 1374 C CA . ASP B 1 47 ? -3.629 -9.055 7.48 1 95.19 47 ASP B CA 1
ATOM 1375 C C . ASP B 1 47 ? -4.559 -8.797 8.664 1 95.19 47 ASP B C 1
ATOM 1377 O O . ASP B 1 47 ? -5.664 -9.352 8.719 1 95.19 47 ASP B O 1
ATOM 1381 N N . PRO B 1 48 ? -4.133 -7.949 9.578 1 93.31 48 PRO B N 1
ATOM 1382 C CA . PRO B 1 48 ? -5.004 -7.676 10.727 1 93.31 48 PRO B CA 1
ATOM 1383 C C . PRO B 1 48 ? -6.242 -6.867 10.352 1 93.31 48 PRO B C 1
ATOM 1385 O O . PRO B 1 48 ? -7.234 -6.871 11.078 1 93.31 48 PRO B O 1
ATOM 1388 N N . PHE B 1 49 ? -6.246 -6.16 9.312 1 95.44 49 PHE B N 1
ATOM 1389 C CA . PHE B 1 49 ? -7.324 -5.332 8.781 1 95.44 49 PHE B CA 1
ATOM 1390 C C . PHE B 1 49 ? -7.227 -5.227 7.266 1 95.44 49 PHE B C 1
ATOM 1392 O O . PHE B 1 49 ? -6.348 -5.832 6.652 1 95.44 49 PHE B O 1
ATOM 1399 N N . ILE B 1 50 ? -8.172 -4.539 6.676 1 96.62 50 ILE B N 1
ATOM 1400 C CA . ILE B 1 50 ? -8.211 -4.301 5.234 1 96.62 50 ILE B CA 1
ATOM 1401 C C . ILE B 1 50 ? -6.902 -3.666 4.777 1 96.62 50 ILE B C 1
ATOM 1403 O O . ILE B 1 50 ? -6.449 -2.676 5.359 1 96.62 50 ILE B O 1
ATOM 1407 N N . SER B 1 51 ? -6.344 -4.285 3.775 1 96.38 51 SER B N 1
ATOM 1408 C CA . SER B 1 51 ? -5.023 -3.82 3.365 1 96.38 51 SER B CA 1
ATOM 1409 C C . SER B 1 51 ? -5.039 -3.299 1.934 1 96.38 51 SER B C 1
ATOM 1411 O O . SER B 1 51 ? -4.09 -2.65 1.491 1 96.38 51 SER B O 1
ATOM 1413 N N . LEU B 1 52 ? -6.082 -3.588 1.167 1 98.44 52 LEU B N 1
ATOM 1414 C CA . LEU B 1 52 ? -6.199 -3.145 -0.218 1 98.44 52 LEU B CA 1
ATOM 1415 C C . LEU B 1 52 ? -7.625 -2.697 -0.525 1 98.44 52 LEU B C 1
ATOM 1417 O O . LEU B 1 52 ? -8.586 -3.357 -0.128 1 98.44 52 LEU B O 1
ATOM 1421 N N . GLU B 1 53 ? -7.695 -1.597 -1.113 1 98.56 53 GLU B N 1
ATOM 1422 C CA . GLU B 1 53 ? -8.953 -1.043 -1.611 1 98.56 53 GLU B CA 1
ATOM 1423 C C . GLU B 1 53 ? -8.922 -0.897 -3.131 1 98.56 53 GLU B C 1
ATOM 1425 O O . GLU B 1 53 ? -8.078 -0.181 -3.676 1 98.56 53 GLU B O 1
ATOM 1430 N N . LEU B 1 54 ? -9.781 -1.628 -3.809 1 98.88 54 LEU B N 1
ATOM 1431 C CA . LEU B 1 54 ? -9.945 -1.413 -5.242 1 98.88 54 LEU B CA 1
ATOM 1432 C C . LEU B 1 54 ? -10.914 -0.265 -5.516 1 98.88 54 LEU B C 1
ATOM 1434 O O . LEU B 1 54 ? -12.023 -0.245 -4.984 1 98.88 54 LEU B O 1
ATOM 1438 N N . VAL B 1 55 ? -10.453 0.645 -6.305 1 98.88 55 VAL B N 1
ATOM 1439 C CA . VAL B 1 55 ? -11.227 1.825 -6.668 1 98.88 55 VAL B CA 1
ATOM 1440 C C . VAL B 1 55 ? -11.609 1.756 -8.148 1 98.88 55 VAL B C 1
ATOM 1442 O O . VAL B 1 55 ? -10.734 1.682 -9.016 1 98.88 55 VAL B O 1
ATOM 1445 N N . HIS B 1 56 ? -12.898 1.823 -8.438 1 98.88 56 HIS B N 1
ATOM 1446 C CA . HIS B 1 56 ? -13.352 1.662 -9.812 1 98.88 56 HIS B CA 1
ATOM 1447 C C . HIS B 1 56 ? -14.289 2.797 -10.211 1 98.88 56 HIS B C 1
ATOM 1449 O O . HIS B 1 56 ? -15.281 3.066 -9.531 1 98.88 56 HIS B O 1
ATOM 1455 N N . ASP B 1 57 ? -13.93 3.424 -11.18 1 98.38 57 ASP B N 1
ATOM 1456 C CA . ASP B 1 57 ? -14.734 4.426 -11.867 1 98.38 57 ASP B CA 1
ATOM 1457 C C . ASP B 1 57 ? -14.766 4.168 -13.375 1 98.38 57 ASP B C 1
ATOM 1459 O O . ASP B 1 57 ? -13.773 4.395 -14.07 1 98.38 57 ASP B O 1
ATOM 1463 N N . PRO B 1 58 ? -15.906 3.719 -13.914 1 96.75 58 PRO B N 1
ATOM 1464 C CA . PRO B 1 58 ? -15.977 3.379 -15.336 1 96.75 58 PRO B CA 1
ATOM 1465 C C . PRO B 1 58 ? -15.586 4.543 -16.234 1 96.75 58 PRO B C 1
ATOM 1467 O O . PRO B 1 58 ? -15.164 4.328 -17.375 1 96.75 58 PRO B O 1
ATOM 1470 N N . ALA B 1 59 ? -15.68 5.766 -15.789 1 96.62 59 ALA B N 1
ATOM 1471 C CA . ALA B 1 59 ? -15.375 6.949 -16.594 1 96.62 59 ALA B CA 1
ATOM 1472 C C . ALA B 1 59 ? -13.883 7.254 -16.578 1 96.62 59 ALA B C 1
ATOM 1474 O O . ALA B 1 59 ? -13.406 8.109 -17.328 1 96.62 59 ALA B O 1
ATOM 1475 N N . ARG B 1 60 ? -13.133 6.574 -15.734 1 96.38 60 ARG B N 1
ATOM 1476 C CA . ARG B 1 60 ? -11.711 6.836 -15.57 1 96.38 60 ARG B CA 1
ATOM 1477 C C . ARG B 1 60 ? -10.906 5.539 -15.57 1 96.38 60 ARG B C 1
ATOM 1479 O O . ARG B 1 60 ? -10.32 5.168 -14.555 1 96.38 60 ARG B O 1
ATOM 1486 N N . PRO B 1 61 ? -10.82 4.918 -16.703 1 96.38 61 PRO B N 1
ATOM 1487 C CA . PRO B 1 61 ? -10.016 3.695 -16.766 1 96.38 61 PRO B CA 1
ATOM 1488 C C . PRO B 1 61 ? -8.539 3.945 -16.438 1 96.38 61 PRO B C 1
ATOM 1490 O O . PRO B 1 61 ? -8.055 5.07 -16.594 1 96.38 61 PRO B O 1
ATOM 1493 N N . VAL B 1 62 ? -7.844 2.941 -15.969 1 97.62 62 VAL B N 1
ATOM 1494 C CA . VAL B 1 62 ? -6.414 3.025 -15.688 1 97.62 62 VAL B CA 1
ATOM 1495 C C . VAL B 1 62 ? -5.633 3.088 -17 1 97.62 62 VAL B C 1
ATOM 1497 O O . VAL B 1 62 ? -5.766 2.205 -17.844 1 97.62 62 VAL B O 1
ATOM 1500 N N . THR B 1 63 ? -4.832 4.078 -17.125 1 96.25 63 THR B N 1
ATOM 1501 C CA . THR B 1 63 ? -4.125 4.246 -18.391 1 96.25 63 THR B CA 1
ATOM 1502 C C . THR B 1 63 ? -2.621 4.062 -18.203 1 96.25 63 THR B C 1
ATOM 1504 O O . THR B 1 63 ? -1.888 3.859 -19.172 1 96.25 63 THR B O 1
ATOM 1507 N N . ASP B 1 64 ? -2.158 4.168 -17.047 1 97.25 64 ASP B N 1
ATOM 1508 C CA . ASP B 1 64 ? -0.741 4.074 -16.703 1 97.25 64 ASP B CA 1
ATOM 1509 C C . ASP B 1 64 ? -0.552 3.578 -15.266 1 97.25 64 ASP B C 1
ATOM 1511 O O . ASP B 1 64 ? -1.063 4.184 -14.32 1 97.25 64 ASP B O 1
ATOM 1515 N N . THR B 1 65 ? 0.155 2.48 -15.102 1 97.75 65 THR B N 1
ATOM 1516 C CA . THR B 1 65 ? 0.385 1.926 -13.766 1 97.75 65 THR B CA 1
ATOM 1517 C C . THR B 1 65 ? 1.813 2.201 -13.305 1 97.75 65 THR B C 1
ATOM 1519 O O . THR B 1 65 ? 2.264 1.651 -12.297 1 97.75 65 THR B O 1
ATOM 1522 N N . GLY B 1 66 ? 2.529 2.998 -14.008 1 96.38 66 GLY B N 1
ATOM 1523 C CA . GLY B 1 66 ? 3.961 3.18 -13.828 1 96.38 66 GLY B CA 1
ATOM 1524 C C . GLY B 1 66 ? 4.316 3.781 -12.477 1 96.38 66 GLY B C 1
ATOM 1525 O O . GLY B 1 66 ? 5.445 3.621 -12 1 96.38 66 GLY B O 1
ATOM 1526 N N . ALA B 1 67 ? 3.4 4.477 -11.875 1 97.38 67 ALA B N 1
ATOM 1527 C CA . ALA B 1 67 ? 3.637 5.094 -10.57 1 97.38 67 ALA B CA 1
ATOM 1528 C C . ALA B 1 67 ? 3.781 4.035 -9.484 1 97.38 67 ALA B C 1
ATOM 1530 O O . ALA B 1 67 ? 4.41 4.281 -8.453 1 97.38 67 ALA B O 1
ATOM 1531 N N . VAL B 1 68 ? 3.121 2.906 -9.656 1 98.31 68 VAL B N 1
ATOM 1532 C CA . VAL B 1 68 ? 3.225 1.766 -8.75 1 98.31 68 VAL B CA 1
ATOM 1533 C C . VAL B 1 68 ? 4.324 0.823 -9.227 1 98.31 68 VAL B C 1
ATOM 1535 O O . VAL B 1 68 ? 4.16 0.121 -10.227 1 98.31 68 VAL B O 1
ATOM 1538 N N . ASN B 1 69 ? 5.391 0.83 -8.492 1 98.38 69 ASN B N 1
ATOM 1539 C CA . ASN B 1 69 ? 6.438 -0.098 -8.906 1 98.38 69 ASN B CA 1
ATOM 1540 C C . ASN B 1 69 ? 6.027 -1.549 -8.664 1 98.38 69 ASN B C 1
ATOM 1542 O O . ASN B 1 69 ? 6.199 -2.398 -9.539 1 98.38 69 ASN B O 1
ATOM 1546 N N . HIS B 1 70 ? 5.531 -1.814 -7.496 1 98.38 70 HIS B N 1
ATOM 1547 C CA . HIS B 1 70 ? 5.023 -3.152 -7.215 1 98.38 70 HIS B CA 1
ATOM 1548 C C . HIS B 1 70 ? 4.285 -3.188 -5.879 1 98.38 70 HIS B C 1
ATOM 1550 O O . HIS B 1 70 ? 4.438 -2.283 -5.055 1 98.38 70 HIS B O 1
ATOM 1556 N N . LEU B 1 71 ? 3.42 -4.164 -5.707 1 98.19 71 LEU B N 1
ATOM 1557 C CA . LEU B 1 71 ? 2.93 -4.645 -4.418 1 98.19 71 L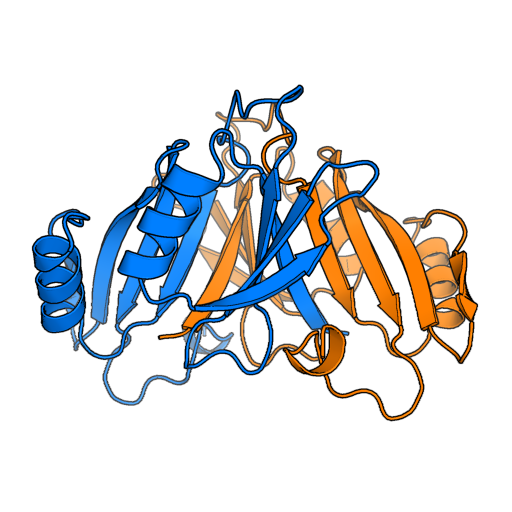EU B CA 1
ATOM 1558 C C . LEU B 1 71 ? 3.693 -5.891 -3.977 1 98.19 71 LEU B C 1
ATOM 1560 O O . LEU B 1 71 ? 4.203 -6.641 -4.812 1 98.19 71 LEU B O 1
ATOM 1564 N N . ILE B 1 72 ? 3.756 -6.113 -2.703 1 98.06 72 ILE B N 1
ATOM 1565 C CA . ILE B 1 72 ? 4.477 -7.293 -2.234 1 98.06 72 ILE B CA 1
ATOM 1566 C C . ILE B 1 72 ? 3.598 -8.086 -1.268 1 98.06 72 ILE B C 1
ATOM 1568 O O . ILE B 1 72 ? 2.996 -7.512 -0.354 1 98.06 72 ILE B O 1
ATOM 1572 N N . ILE B 1 73 ? 3.555 -9.32 -1.439 1 98.19 73 ILE B N 1
ATOM 1573 C CA . ILE B 1 73 ? 2.801 -10.25 -0.599 1 98.19 73 ILE B CA 1
ATOM 1574 C C . ILE B 1 73 ? 3.732 -11.336 -0.062 1 98.19 73 ILE B C 1
ATOM 1576 O O . ILE B 1 73 ? 4.473 -11.961 -0.825 1 98.19 73 ILE B O 1
ATOM 1580 N N . GLN B 1 74 ? 3.684 -11.547 1.165 1 98.19 74 GLN B N 1
ATOM 1581 C CA . GLN B 1 74 ? 4.402 -12.656 1.785 1 98.19 74 GLN B CA 1
ATOM 1582 C C . GLN B 1 74 ? 3.602 -13.945 1.699 1 98.19 74 GLN B C 1
ATOM 1584 O O . GLN B 1 74 ? 2.395 -13.953 1.946 1 98.19 74 GLN B O 1
ATOM 1589 N N . VAL B 1 75 ? 4.293 -14.992 1.311 1 98 75 VAL B N 1
ATOM 1590 C CA . VAL B 1 75 ? 3.705 -16.328 1.326 1 98 75 VAL B CA 1
ATOM 1591 C C . VAL B 1 75 ? 4.523 -17.234 2.23 1 98 75 VAL B C 1
ATOM 1593 O O . VAL B 1 75 ? 5.715 -17 2.449 1 98 75 VAL B O 1
ATOM 1596 N N . ASP B 1 76 ? 3.891 -18.266 2.74 1 96.12 76 ASP B N 1
ATOM 1597 C CA . ASP B 1 76 ? 4.574 -19.188 3.635 1 96.12 76 ASP B CA 1
ATOM 1598 C C . ASP B 1 76 ? 5.371 -20.234 2.848 1 96.12 76 ASP B C 1
ATOM 1600 O O . ASP B 1 76 ? 6.438 -20.672 3.287 1 96.12 76 ASP B O 1
ATOM 1604 N N . ASP B 1 77 ? 4.816 -20.688 1.763 1 97.31 77 ASP B N 1
ATOM 1605 C CA . ASP B 1 77 ? 5.387 -21.703 0.881 1 97.31 77 ASP B CA 1
ATOM 1606 C C . ASP B 1 77 ? 5.25 -21.297 -0.584 1 97.31 77 ASP B C 1
ATOM 1608 O O . ASP B 1 77 ? 4.16 -21.375 -1.155 1 97.31 77 ASP B O 1
ATOM 1612 N N . MET B 1 78 ? 6.363 -20.938 -1.208 1 98.44 78 MET B N 1
ATOM 1613 C CA . MET B 1 78 ? 6.363 -20.391 -2.562 1 98.44 78 MET B CA 1
ATOM 1614 C C . MET B 1 78 ? 5.867 -21.438 -3.564 1 98.44 78 MET B C 1
ATOM 1616 O O . MET B 1 78 ? 5.023 -21.125 -4.414 1 98.44 78 MET B O 1
ATOM 1620 N N . ARG B 1 79 ? 6.363 -22.594 -3.475 1 97.94 79 ARG B N 1
ATOM 1621 C CA . ARG B 1 79 ? 5.984 -23.656 -4.406 1 97.94 79 ARG B CA 1
ATOM 1622 C C . ARG B 1 79 ? 4.484 -23.922 -4.355 1 97.94 79 ARG B C 1
ATOM 1624 O O . ARG B 1 79 ? 3.826 -24 -5.395 1 97.94 79 ARG B O 1
ATOM 1631 N N . ALA B 1 80 ? 3.992 -24.047 -3.184 1 98.19 80 ALA B N 1
ATOM 1632 C CA . ALA B 1 80 ? 2.561 -24.281 -3.012 1 98.19 80 ALA B CA 1
ATOM 1633 C C . ALA B 1 80 ? 1.749 -23.094 -3.539 1 98.19 80 ALA B C 1
ATOM 1635 O O . ALA B 1 80 ? 0.717 -23.281 -4.188 1 98.19 80 ALA B O 1
ATOM 1636 N N . ALA B 1 81 ? 2.162 -21.875 -3.221 1 98.19 81 ALA B N 1
ATOM 1637 C CA . ALA B 1 81 ? 1.46 -20.672 -3.656 1 98.19 81 ALA B CA 1
ATOM 1638 C C . ALA B 1 81 ? 1.39 -20.594 -5.18 1 98.19 81 ALA B C 1
ATOM 1640 O O . ALA B 1 81 ? 0.327 -20.328 -5.746 1 98.19 81 ALA B O 1
ATOM 1641 N N . VAL B 1 82 ? 2.492 -20.844 -5.824 1 98.31 82 VAL B N 1
ATOM 1642 C CA . VAL B 1 82 ? 2.57 -20.766 -7.277 1 98.31 82 VAL B CA 1
ATOM 1643 C C . VAL B 1 82 ? 1.686 -21.844 -7.902 1 98.31 82 VAL B C 1
ATOM 1645 O O . VAL B 1 82 ? 0.968 -21.594 -8.867 1 98.31 82 VAL B O 1
ATOM 1648 N N . ALA B 1 83 ? 1.759 -23.047 -7.371 1 98.38 83 ALA B N 1
ATOM 1649 C CA . ALA B 1 83 ? 0.929 -24.125 -7.875 1 98.38 83 ALA B CA 1
ATOM 1650 C C . ALA B 1 83 ? -0.554 -23.797 -7.734 1 98.38 83 ALA B C 1
ATOM 1652 O O . ALA B 1 83 ? -1.339 -24.031 -8.656 1 98.38 83 ALA B O 1
ATOM 1653 N N . ASP B 1 84 ? -0.934 -23.281 -6.598 1 98.06 84 ASP B N 1
ATOM 1654 C CA . ASP B 1 84 ? -2.322 -22.906 -6.344 1 98.06 84 ASP B CA 1
ATOM 1655 C C . ASP B 1 84 ? -2.787 -21.828 -7.324 1 98.06 84 ASP B C 1
ATOM 1657 O O . ASP B 1 84 ? -3.895 -21.922 -7.863 1 98.06 84 ASP B O 1
ATOM 1661 N N . LEU B 1 85 ? -2.008 -20.828 -7.52 1 98.38 85 LEU B N 1
ATOM 1662 C CA . LEU B 1 85 ? -2.32 -19.734 -8.445 1 98.38 85 LEU B CA 1
ATOM 1663 C C . LEU B 1 85 ? -2.529 -20.281 -9.859 1 98.38 85 LEU B C 1
ATOM 1665 O O . LEU B 1 85 ? -3.49 -19.906 -10.531 1 98.38 85 LEU B O 1
ATOM 1669 N N . ALA B 1 86 ? -1.62 -21.125 -10.297 1 98.12 86 ALA B N 1
ATOM 1670 C CA . ALA B 1 86 ? -1.734 -21.719 -11.625 1 98.12 86 ALA B CA 1
ATOM 1671 C C . ALA B 1 86 ? -3.045 -22.484 -11.773 1 98.12 86 ALA B C 1
ATOM 1673 O O . ALA B 1 86 ? -3.715 -22.391 -12.805 1 98.12 86 ALA B O 1
ATOM 1674 N N . ALA B 1 87 ? -3.379 -23.219 -10.766 1 98.31 87 ALA B N 1
ATOM 1675 C CA . ALA B 1 87 ? -4.605 -24 -10.773 1 98.31 87 ALA B CA 1
ATOM 1676 C C . ALA B 1 87 ? -5.836 -23.109 -10.898 1 98.31 87 ALA B C 1
ATOM 1678 O O . ALA B 1 87 ? -6.879 -23.531 -11.391 1 98.31 87 ALA B O 1
ATOM 1679 N N . LYS B 1 88 ? -5.715 -21.906 -10.461 1 98.19 88 LYS B N 1
ATOM 1680 C CA . LYS B 1 88 ? -6.82 -20.953 -10.477 1 98.19 88 LYS B CA 1
ATOM 1681 C C . LYS B 1 88 ? -6.762 -20.062 -11.711 1 98.19 88 LYS B C 1
ATOM 1683 O O . LYS B 1 88 ? -7.496 -19.078 -11.812 1 98.19 88 LYS B O 1
ATOM 1688 N N . GLY B 1 89 ? -5.793 -20.281 -12.562 1 97.5 89 GLY B N 1
ATOM 1689 C CA . GLY B 1 89 ? -5.727 -19.594 -13.836 1 97.5 89 GLY B CA 1
ATOM 1690 C C . GLY B 1 89 ? -4.914 -18.312 -13.773 1 97.5 89 GLY B C 1
ATOM 1691 O O . GLY B 1 89 ? -5.035 -17.453 -14.648 1 97.5 89 GLY B O 1
ATOM 1692 N N . VAL B 1 90 ? -4.129 -18.094 -12.742 1 97.75 90 VAL B N 1
ATOM 1693 C CA . VAL B 1 90 ? -3.268 -16.938 -12.562 1 97.75 90 VAL B CA 1
ATOM 1694 C C . VAL B 1 90 ? -1.814 -17.391 -12.43 1 97.75 90 VAL B C 1
ATOM 1696 O O . VAL B 1 90 ? -1.244 -17.344 -11.336 1 97.75 90 VAL B O 1
ATOM 1699 N N . PRO B 1 91 ? -1.249 -17.734 -13.461 1 96.44 91 PRO B N 1
ATOM 1700 C CA . PRO B 1 91 ? 0.125 -18.219 -13.328 1 96.44 91 PRO B CA 1
ATOM 1701 C C . PRO B 1 91 ? 1.109 -17.125 -12.945 1 96.44 91 PRO B C 1
ATOM 1703 O O . PRO B 1 91 ? 1.016 -16 -13.445 1 96.44 91 PRO B O 1
ATOM 1706 N N . ALA B 1 92 ? 2.021 -17.438 -12.07 1 98.19 92 ALA B N 1
ATOM 1707 C CA . ALA B 1 92 ? 3.15 -16.578 -11.711 1 98.19 92 ALA B CA 1
ATOM 1708 C C . ALA B 1 92 ? 4.336 -16.812 -12.641 1 98.19 92 ALA B C 1
ATOM 1710 O O . ALA B 1 92 ? 4.406 -17.844 -13.328 1 98.19 92 ALA B O 1
ATOM 1711 N N . GLU B 1 93 ? 5.223 -15.875 -12.688 1 98.31 93 GLU B N 1
ATOM 1712 C CA . GLU B 1 93 ? 6.527 -16.109 -13.289 1 98.31 93 GLU B CA 1
ATOM 1713 C C . GLU B 1 93 ? 7.305 -17.188 -12.516 1 98.31 93 GLU B C 1
ATOM 1715 O O . GLU B 1 93 ? 7.004 -17.453 -11.352 1 98.31 93 GLU B O 1
ATOM 1720 N N . PRO B 1 94 ? 8.266 -17.812 -13.18 1 98.12 94 PRO B N 1
ATOM 1721 C CA . PRO B 1 94 ? 9.055 -18.812 -12.453 1 98.12 94 PRO B CA 1
ATOM 1722 C C . PRO B 1 94 ? 9.703 -18.234 -11.188 1 98.12 94 PRO B C 1
ATOM 1724 O O . PRO B 1 94 ? 10.305 -17.172 -11.227 1 98.12 94 PRO B O 1
ATOM 1727 N N . PRO B 1 95 ? 9.547 -18.969 -10.133 1 98.56 95 PRO B N 1
ATOM 1728 C CA . PRO B 1 95 ? 10.148 -18.484 -8.891 1 98.56 95 PRO B CA 1
ATOM 1729 C C . PRO B 1 95 ? 11.672 -18.406 -8.961 1 98.56 95 PRO B C 1
ATOM 1731 O O . PRO B 1 95 ? 12.297 -19.234 -9.633 1 98.56 95 PRO B O 1
ATOM 1734 N N . THR B 1 96 ? 12.164 -17.453 -8.281 1 98.5 96 THR B N 1
ATOM 1735 C CA . THR B 1 96 ? 13.602 -17.312 -8.117 1 98.5 96 THR B CA 1
ATOM 1736 C C . THR B 1 96 ? 14.031 -17.781 -6.727 1 98.5 96 THR B C 1
ATOM 1738 O O . THR B 1 96 ? 13.484 -17.344 -5.719 1 98.5 96 THR B O 1
ATOM 1741 N N . ASP B 1 97 ? 14.961 -18.656 -6.625 1 98.25 97 ASP B N 1
ATOM 1742 C CA . ASP B 1 97 ? 15.586 -19.094 -5.379 1 98.25 97 ASP B CA 1
ATOM 1743 C C . ASP B 1 97 ? 16.781 -18.219 -5.023 1 98.25 97 ASP B C 1
ATOM 1745 O O . ASP B 1 97 ? 17.781 -18.188 -5.742 1 98.25 97 ASP B O 1
ATOM 1749 N N . HIS B 1 98 ? 16.672 -17.5 -3.9 1 97.19 98 HIS B N 1
ATOM 1750 C CA . HIS B 1 98 ? 17.75 -16.609 -3.502 1 97.19 98 HIS B CA 1
ATOM 1751 C C . HIS B 1 98 ? 18.672 -17.266 -2.492 1 97.19 98 HIS B C 1
ATOM 1753 O O . HIS B 1 98 ? 19.594 -16.641 -1.981 1 97.19 98 HIS B O 1
ATOM 1759 N N . GLY B 1 99 ? 18.375 -18.531 -2.141 1 96.5 99 GLY B N 1
ATOM 1760 C CA . GLY B 1 99 ? 19.172 -19.281 -1.176 1 96.5 99 GLY B CA 1
ATOM 1761 C C . GLY B 1 99 ? 18.625 -19.188 0.239 1 96.5 99 GLY B C 1
ATOM 1762 O O . GLY B 1 99 ? 17.875 -18.266 0.559 1 96.5 99 GLY B O 1
ATOM 1763 N N . GLU B 1 100 ? 18.953 -20.203 1.077 1 94.69 100 GLU B N 1
ATOM 1764 C CA . GLU B 1 100 ? 18.656 -20.234 2.506 1 94.69 100 GLU B CA 1
ATOM 1765 C C . GLU B 1 100 ? 17.156 -20.141 2.764 1 94.69 100 GLU B C 1
ATOM 1767 O O . GLU B 1 100 ? 16.734 -19.562 3.768 1 94.69 100 GLU B O 1
ATOM 1772 N N . GLY B 1 101 ? 16.344 -20.562 1.734 1 96.25 101 GLY B N 1
ATOM 1773 C CA . GLY B 1 101 ? 14.914 -20.625 1.943 1 96.25 101 GLY B CA 1
ATOM 1774 C C . GLY B 1 101 ? 14.188 -19.375 1.479 1 96.25 101 GLY B C 1
ATOM 1775 O O . GLY B 1 101 ? 12.961 -19.281 1.566 1 96.25 101 GLY B O 1
ATOM 1776 N N . MET B 1 102 ? 14.883 -18.438 0.981 1 97.44 102 MET B N 1
ATOM 1777 C CA . MET B 1 102 ? 14.242 -17.234 0.457 1 97.44 102 MET B CA 1
ATOM 1778 C C . MET B 1 102 ? 13.867 -17.406 -1.012 1 97.44 102 MET B C 1
ATOM 1780 O O . MET B 1 102 ? 14.711 -17.781 -1.829 1 97.44 102 MET B O 1
ATOM 1784 N N . TRP B 1 103 ? 12.648 -17.109 -1.338 1 98.38 103 TRP B N 1
ATOM 1785 C CA . TRP B 1 103 ? 12.133 -17.203 -2.697 1 98.38 103 TRP B CA 1
ATOM 1786 C C . TRP B 1 103 ? 11.336 -15.961 -3.066 1 98.38 103 TRP B C 1
ATOM 1788 O O . TRP B 1 103 ? 10.688 -15.359 -2.213 1 98.38 103 TRP B O 1
ATOM 1798 N N . THR B 1 104 ? 11.359 -15.594 -4.316 1 98.62 104 THR B N 1
ATOM 1799 C CA . THR B 1 104 ? 10.445 -14.586 -4.844 1 98.62 104 THR B CA 1
ATOM 1800 C C . THR B 1 104 ? 9.828 -15.055 -6.16 1 98.62 104 THR B C 1
ATOM 1802 O O . THR B 1 104 ? 10.375 -15.938 -6.832 1 98.62 104 THR B O 1
ATOM 1805 N N . ALA B 1 105 ? 8.719 -14.555 -6.496 1 98.75 105 ALA B N 1
ATOM 1806 C CA . ALA B 1 105 ? 8.055 -14.719 -7.785 1 98.75 105 ALA B CA 1
ATOM 1807 C C . ALA B 1 105 ? 7.195 -13.5 -8.117 1 98.75 105 ALA B C 1
ATOM 1809 O O . ALA B 1 105 ? 6.832 -12.727 -7.23 1 98.75 105 ALA B O 1
ATOM 1810 N N . TRP B 1 106 ? 6.902 -13.344 -9.375 1 98.69 106 TRP B N 1
ATOM 1811 C CA . TRP B 1 106 ? 6.168 -12.164 -9.812 1 98.69 106 TRP B CA 1
ATOM 1812 C C . TRP B 1 106 ? 4.871 -12.562 -10.516 1 98.69 106 TRP B C 1
ATOM 1814 O O . TRP B 1 106 ? 4.836 -13.547 -11.25 1 98.69 106 TRP B O 1
ATOM 1824 N N . LEU B 1 107 ? 3.877 -11.766 -10.289 1 98 107 LEU B N 1
ATOM 1825 C CA . LEU B 1 107 ? 2.594 -11.766 -10.977 1 98 107 LEU B CA 1
ATOM 1826 C C . LEU B 1 107 ? 2.297 -10.391 -11.57 1 98 107 LEU B C 1
ATOM 1828 O O . LEU B 1 107 ? 2.896 -9.391 -11.164 1 98 107 LEU B O 1
ATOM 1832 N N . THR B 1 108 ? 1.419 -10.43 -12.5 1 98.44 108 THR B N 1
ATOM 1833 C CA . THR B 1 108 ? 0.875 -9.188 -13.031 1 98.44 108 THR B CA 1
ATOM 1834 C C . THR B 1 108 ? -0.65 -9.195 -12.977 1 98.44 108 THR B C 1
ATOM 1836 O O . THR B 1 108 ? -1.287 -10.141 -13.453 1 98.44 108 THR B O 1
ATOM 1839 N N . ASP B 1 109 ? -1.215 -8.141 -12.375 1 98.56 109 ASP B N 1
ATOM 1840 C CA . ASP B 1 109 ? -2.672 -8.109 -12.297 1 98.56 109 ASP B CA 1
ATOM 1841 C C . ASP B 1 109 ? -3.283 -7.676 -13.633 1 98.56 109 ASP B C 1
ATOM 1843 O O . ASP B 1 109 ? -2.561 -7.34 -14.57 1 98.56 109 ASP B O 1
ATOM 1847 N N . PRO B 1 110 ? -4.555 -7.633 -13.844 1 98.31 110 PRO B N 1
ATOM 1848 C CA . PRO B 1 110 ? -5.199 -7.391 -15.133 1 98.31 110 PRO B CA 1
ATOM 1849 C C . PRO B 1 110 ? -4.883 -6.008 -15.703 1 98.31 110 PRO B C 1
ATOM 1851 O O . PRO B 1 110 ? -4.945 -5.809 -16.922 1 98.31 110 PRO B O 1
ATOM 1854 N N . ASP B 1 111 ? -4.602 -5.008 -14.859 1 98.56 111 ASP B N 1
ATOM 1855 C CA . ASP B 1 111 ? -4.336 -3.652 -15.336 1 98.56 111 ASP B CA 1
ATOM 1856 C C . ASP B 1 111 ? -2.842 -3.426 -15.547 1 98.56 111 ASP B C 1
ATOM 1858 O O . ASP B 1 111 ? -2.434 -2.383 -16.062 1 98.56 111 ASP B O 1
ATOM 1862 N N . GLY B 1 112 ? -2.047 -4.406 -15.055 1 98.19 112 GLY B N 1
ATOM 1863 C CA . GLY B 1 112 ? -0.618 -4.277 -15.281 1 98.19 112 GLY B CA 1
ATOM 1864 C C . GLY B 1 112 ? 0.172 -4.035 -14.008 1 98.19 112 GLY B C 1
ATOM 1865 O O . GLY B 1 112 ? 1.393 -3.863 -14.055 1 98.19 112 GLY B O 1
ATOM 1866 N N . TYR B 1 113 ? -0.449 -3.992 -12.867 1 98.44 113 TYR B N 1
ATOM 1867 C CA . TYR B 1 113 ? 0.28 -3.877 -11.609 1 98.44 113 TYR B CA 1
ATOM 1868 C C . TYR B 1 113 ? 1.137 -5.113 -11.367 1 98.44 113 TYR B C 1
ATOM 1870 O O . TYR B 1 113 ? 0.658 -6.242 -11.484 1 98.44 113 TYR B O 1
ATOM 1878 N N . ARG B 1 114 ? 2.377 -4.863 -11 1 98.44 114 ARG B N 1
ATOM 1879 C CA . ARG B 1 114 ? 3.264 -5.969 -10.656 1 98.44 114 ARG B CA 1
ATOM 1880 C C . ARG B 1 114 ? 3.15 -6.316 -9.18 1 98.44 114 ARG B C 1
ATOM 1882 O O . ARG B 1 114 ? 3.111 -5.43 -8.328 1 98.44 114 ARG B O 1
ATOM 1889 N N . ILE B 1 115 ? 3.051 -7.562 -8.891 1 98.75 115 ILE B N 1
ATOM 1890 C CA . ILE B 1 115 ? 2.979 -8.078 -7.527 1 98.75 115 ILE B CA 1
ATOM 1891 C C . ILE B 1 115 ? 4.125 -9.055 -7.281 1 98.75 115 ILE B C 1
ATOM 1893 O O . ILE B 1 115 ? 4.309 -10.008 -8.039 1 98.75 115 ILE B O 1
ATOM 1897 N N . GLU B 1 116 ? 4.855 -8.797 -6.32 1 98.69 116 GLU B N 1
ATOM 1898 C CA . GLU B 1 116 ? 5.918 -9.703 -5.898 1 98.69 116 GLU B CA 1
ATOM 1899 C C . GLU B 1 116 ? 5.465 -10.586 -4.742 1 98.69 116 GLU B C 1
ATOM 1901 O O . GLU B 1 116 ? 4.969 -10.094 -3.729 1 98.69 116 GLU B O 1
ATOM 1906 N N . LEU B 1 117 ? 5.586 -11.859 -4.922 1 98.69 117 LEU B N 1
ATOM 1907 C CA . LEU B 1 117 ? 5.484 -12.805 -3.812 1 98.69 117 LEU B CA 1
ATOM 1908 C C . LEU B 1 117 ? 6.848 -13.031 -3.166 1 98.69 117 LEU B C 1
ATOM 1910 O O . LEU B 1 117 ? 7.859 -13.141 -3.861 1 98.69 117 LEU B O 1
ATOM 1914 N N . VAL B 1 118 ? 6.859 -13.133 -1.868 1 98.44 118 VAL B N 1
ATOM 1915 C CA . VAL B 1 118 ? 8.117 -13.375 -1.18 1 98.44 118 VAL B CA 1
ATOM 1916 C C . VAL B 1 118 ? 7.922 -14.438 -0.1 1 98.44 118 VAL B C 1
ATOM 1918 O O . VAL B 1 118 ? 6.949 -14.391 0.656 1 98.44 118 VAL B O 1
ATOM 1921 N N . GLN B 1 119 ? 8.727 -15.406 -0.085 1 98.44 119 GLN B N 1
ATOM 1922 C CA . GLN B 1 119 ? 8.93 -16.312 1.041 1 98.44 119 GLN B CA 1
ATOM 1923 C C . GLN B 1 119 ? 10.25 -16.016 1.752 1 98.44 119 GLN B C 1
ATOM 1925 O O . GLN B 1 119 ? 11.32 -16.109 1.15 1 98.44 119 GLN B O 1
ATOM 1930 N N . TRP B 1 120 ? 10.133 -15.695 2.986 1 97.38 120 TRP B N 1
ATOM 1931 C CA . TRP B 1 120 ? 11.312 -15.414 3.791 1 97.38 120 TRP B CA 1
ATOM 1932 C C . TRP B 1 120 ? 11.961 -16.703 4.277 1 97.38 120 TRP B C 1
ATOM 1934 O O . TRP B 1 120 ? 11.305 -17.75 4.352 1 97.38 120 TRP B O 1
ATOM 1944 N N . PRO B 1 121 ? 13.258 -16.625 4.602 1 97 121 PRO B N 1
ATOM 1945 C CA . PRO B 1 121 ? 13.891 -17.781 5.227 1 97 121 PRO B CA 1
ATOM 1946 C C . PRO B 1 121 ? 13.188 -18.219 6.512 1 97 121 PRO B C 1
ATOM 1948 O O . PRO B 1 121 ? 12.531 -17.422 7.164 1 97 121 PRO B O 1
ATOM 1951 N N . PRO B 1 122 ? 13.344 -19.516 6.781 1 95.25 122 PRO B N 1
ATOM 1952 C CA . PRO B 1 122 ? 12.758 -19.969 8.047 1 95.25 122 PRO B CA 1
ATOM 1953 C C . PRO B 1 122 ? 13.219 -19.141 9.242 1 95.25 122 PRO B C 1
ATOM 1955 O O . PRO B 1 122 ? 14.398 -18.828 9.359 1 95.25 122 PRO B O 1
ATOM 1958 N N . GLY B 1 123 ? 12.297 -18.734 10.078 1 94.12 123 GLY B N 1
ATOM 1959 C CA . GLY B 1 123 ? 12.633 -18 11.289 1 94.12 123 GLY B CA 1
ATOM 1960 C C . GLY B 1 123 ? 12.625 -16.5 11.102 1 94.12 123 GLY B C 1
ATOM 1961 O O . GLY B 1 123 ? 12.719 -15.742 12.07 1 94.12 123 GLY B O 1
ATOM 1962 N N . HIS B 1 124 ? 12.594 -15.992 9.875 1 94.88 124 HIS B N 1
ATOM 1963 C CA . HIS B 1 124 ? 12.531 -14.562 9.602 1 94.88 124 HIS B CA 1
ATOM 1964 C C . HIS B 1 124 ? 11.242 -13.953 10.164 1 94.88 124 HIS B C 1
ATOM 1966 O O . HIS B 1 124 ? 10.172 -14.555 10.055 1 94.88 124 HIS B O 1
ATOM 1972 N N . PRO B 1 125 ? 11.414 -12.82 10.773 1 90.31 125 PRO B N 1
ATOM 1973 C CA . PRO B 1 125 ? 10.188 -12.156 11.227 1 90.31 125 PRO B CA 1
ATOM 1974 C C . PRO B 1 125 ? 9.227 -11.859 10.078 1 90.31 125 PRO B C 1
ATOM 1976 O O . PRO B 1 125 ? 9.609 -11.93 8.906 1 90.31 125 PRO B O 1
ATOM 1979 N N . ALA B 1 126 ? 7.977 -11.531 10.539 1 88.06 126 ALA B N 1
ATOM 1980 C CA . ALA B 1 126 ? 6.996 -11.125 9.539 1 88.06 126 ALA B CA 1
ATOM 1981 C C . ALA B 1 126 ? 7.355 -9.773 8.93 1 88.06 126 ALA B C 1
ATOM 1983 O O . ALA B 1 126 ? 7.652 -8.82 9.656 1 88.06 126 ALA B O 1
ATOM 1984 N N . GLY B 1 127 ? 7.363 -9.695 7.648 1 93.38 127 GLY B N 1
ATOM 1985 C CA . GLY B 1 127 ? 7.621 -8.453 6.945 1 93.38 127 GLY B CA 1
ATOM 1986 C C . GLY B 1 127 ? 9.086 -8.047 6.965 1 93.38 127 GLY B C 1
ATOM 1987 O O . GLY B 1 127 ? 9.906 -8.695 7.617 1 93.38 127 GLY B O 1
ATOM 1988 N N . MET B 1 128 ? 9.367 -7.039 6.27 1 95.25 128 MET B N 1
ATOM 1989 C CA . MET B 1 128 ? 10.703 -6.457 6.176 1 95.25 128 MET B CA 1
ATOM 1990 C C . MET B 1 128 ? 10.945 -5.473 7.316 1 95.25 128 MET B C 1
ATOM 1992 O O . MET B 1 128 ? 10.078 -4.656 7.633 1 95.25 128 MET B O 1
ATOM 1996 N N . THR B 1 129 ? 12.109 -5.602 7.98 1 94.94 129 THR B N 1
ATOM 1997 C CA . THR B 1 129 ? 12.453 -4.742 9.102 1 94.94 129 THR B CA 1
ATOM 1998 C C . THR B 1 129 ? 13.836 -4.117 8.906 1 94.94 129 THR B C 1
ATOM 2000 O O . THR B 1 129 ? 14.539 -4.445 7.949 1 94.94 129 THR B O 1
ATOM 2003 N N . ALA B 1 130 ? 14.18 -3.207 9.82 1 94.5 130 ALA B N 1
ATOM 2004 C CA . ALA B 1 130 ? 15.492 -2.568 9.773 1 94.5 130 ALA B CA 1
ATOM 2005 C C . ALA B 1 130 ? 16.609 -3.605 9.867 1 94.5 130 ALA B C 1
ATOM 2007 O O . ALA B 1 130 ? 17.703 -3.404 9.328 1 94.5 130 ALA B O 1
ATOM 2008 N N . ALA B 1 131 ? 16.344 -4.77 10.508 1 94.19 131 ALA B N 1
ATOM 2009 C CA . ALA B 1 131 ? 17.328 -5.828 10.688 1 94.19 131 ALA B CA 1
ATOM 2010 C C . ALA B 1 131 ? 17.766 -6.402 9.336 1 94.19 131 ALA B C 1
ATOM 2012 O O . ALA B 1 131 ? 18.875 -6.938 9.211 1 94.19 131 ALA B O 1
ATOM 2013 N N . ASP B 1 132 ? 16.953 -6.238 8.328 1 94.75 132 ASP B N 1
ATOM 2014 C CA . ASP B 1 132 ? 17.266 -6.773 7.008 1 94.75 132 ASP B CA 1
ATOM 2015 C C . ASP B 1 132 ? 18.312 -5.922 6.297 1 94.75 132 ASP B C 1
ATOM 2017 O O . ASP B 1 132 ? 18.828 -6.316 5.25 1 94.75 132 ASP B O 1
ATOM 2021 N N . PHE B 1 133 ? 18.641 -4.773 6.883 1 93.25 133 PHE B N 1
ATOM 2022 C CA . PHE B 1 133 ? 19.562 -3.838 6.258 1 93.25 133 PHE B CA 1
ATOM 2023 C C . PHE B 1 133 ? 20.766 -3.588 7.16 1 93.25 133 PHE B C 1
ATOM 2025 O O . PHE B 1 133 ? 21.609 -2.725 6.871 1 93.25 133 PHE B O 1
ATOM 2032 N N . ALA B 1 134 ? 20.781 -4.207 8.445 1 85.19 134 ALA B N 1
ATOM 2033 C CA . ALA B 1 134 ? 21.891 -4.074 9.383 1 85.19 134 ALA B CA 1
ATOM 2034 C C . ALA B 1 134 ? 23.078 -4.918 8.945 1 85.19 134 ALA B C 1
ATOM 2036 O O . ALA B 1 134 ? 22.906 -5.969 8.312 1 85.19 134 ALA B O 1
#

Secondary structure (DSSP, 8-state):
-EEEEEEEEES-HHHHHHHHHHHT-EEEEEEEEETTEEEEEEE-TT-SS--EEEEE-TTS-----TTEEEEEEE-S-HHHHHHHHHHTT-PPPPPEEEETTEEEEEEE-TT--EEEEEEPPTTPPSS--GGGG-/-EEEEEEEEES-HHHHHHHHHHHT-EEEEEEEEETTEEEEEEE-TT-SS--EEEEE-TTS-----TTEEEEEEE-S-HHHHHHHHHHTT-PPPPPEEEETTEEEEEEE-TTS-EEEEEEPPTTPPSS--GGGG-